Protein AF-A0A7S8E5H5-F1 (afdb_monomer_lite)

Secondary structure (DSSP, 8-state):
-----------HHHHHHHHHHHHHHHHHHHHHHHHHHHS-SS-TT-HHHHHHHHHHHHHHHHHHHHHHHHHHHHTTT--SHHHHHHHHHHHHHHHHHHHHHIIIIIIS--SS--HHHHHHHHHHHHHHHHHHHHS---HHHHHHHHHHHHHHHHHHHHHHHHHHTTSSSPPPPSS---TT-TTHIIIIIHHHHHHHHHHHHTTGGG---

Foldseek 3Di:
DDDPPPPPCPPLVVVLVQLLVLQLVLQLCLQLVLQLQQDDPPCNPPVVSNVLSNVLSNVLSNLRSCLLSVLQVQLVVDPDPVVSLVVLQVSQLVSQLVSLCSCCCVNVVPPDADSVLSSQRSCLQSQLSNVLSVDQDPLVVSLCSNLVSNLVSQLVQLVQQVVCVPPPDGHDHSGDHDPVCSVVSVVSSNSSSNSSSNSSNPPSNPDDD

Sequence (209 aa):
MQSVQVDRTEPLLYTALKRHMLALFGASVAMALHIYLSFDNQGWLALARIGTALGHGLLFGHVVALLVTGLLVMIPRIQFIVLRICAACLWGVAFGTLAWWVHVGLLLQQPTPDFGVLLIGGVALSAGFILCGLRKLPFWLRMLITAGPLFVVIVVTYQNYFATLAQPSPETALLYFRPDYPNMVWWVGGIFSLLIAFFGTVGWGRRSF

Organism: NCBI:txid2710758

Structure (mmCIF, N/CA/C/O backbone):
data_AF-A0A7S8E5H5-F1
#
_entry.id   AF-A0A7S8E5H5-F1
#
loop_
_atom_site.group_PDB
_atom_site.id
_atom_site.type_symbol
_atom_site.label_atom_id
_atom_site.label_alt_id
_atom_site.label_comp_id
_atom_site.label_asym_id
_atom_site.label_entity_id
_atom_site.label_seq_id
_atom_site.pdbx_PDB_ins_code
_atom_site.Cartn_x
_atom_site.Cartn_y
_atom_site.Cartn_z
_atom_site.occupancy
_atom_site.B_iso_or_equiv
_atom_site.auth_seq_id
_atom_site.auth_comp_id
_atom_site.auth_asym_id
_atom_site.auth_atom_id
_atom_site.pdbx_PDB_model_num
ATOM 1 N N . MET A 1 1 ? -27.484 -16.310 41.675 1.00 62.12 1 MET A N 1
ATOM 2 C CA . MET A 1 1 ? -26.741 -16.827 40.505 1.00 62.12 1 MET A CA 1
ATOM 3 C C . MET A 1 1 ? -25.835 -15.717 39.995 1.00 62.12 1 MET A C 1
ATOM 5 O O . MET A 1 1 ? -26.338 -14.757 39.432 1.00 62.12 1 MET A O 1
ATOM 9 N N . GLN A 1 2 ? -24.533 -15.785 40.281 1.00 54.56 2 GLN A N 1
ATOM 10 C CA . GLN A 1 2 ? -23.556 -14.829 39.753 1.00 54.56 2 GLN A CA 1
ATOM 11 C C . GLN A 1 2 ? -23.226 -15.223 38.313 1.00 54.56 2 GLN A C 1
ATOM 13 O O . GLN A 1 2 ? -22.751 -16.329 38.062 1.00 54.56 2 GLN A O 1
ATOM 18 N N . SER A 1 3 ? -23.518 -14.340 37.360 1.00 63.28 3 SER A N 1
ATOM 19 C CA . SER A 1 3 ? -23.085 -14.504 35.977 1.00 63.28 3 SER A CA 1
ATOM 20 C C . SER A 1 3 ? -21.561 -14.440 35.939 1.00 63.28 3 SER A C 1
ATOM 22 O O . SER A 1 3 ? -20.982 -13.399 36.251 1.00 63.28 3 SER A O 1
ATOM 24 N N . VAL A 1 4 ? -20.916 -15.541 35.564 1.00 61.78 4 VAL A N 1
ATOM 25 C CA . VAL A 1 4 ? -19.481 -15.574 35.277 1.00 61.78 4 VAL A CA 1
ATOM 26 C C . VAL A 1 4 ? -19.231 -14.597 34.127 1.00 61.78 4 VAL A C 1
ATOM 28 O O . VAL A 1 4 ? -19.571 -14.877 32.977 1.00 61.78 4 VAL A O 1
ATOM 31 N N . GLN A 1 5 ? -18.692 -13.417 34.441 1.00 56.91 5 GLN A N 1
ATOM 32 C CA . GLN A 1 5 ? -18.123 -12.524 33.440 1.00 56.91 5 GLN A CA 1
ATOM 33 C C . GLN A 1 5 ? -16.906 -13.239 32.862 1.00 56.91 5 GLN A C 1
ATOM 35 O O . GLN A 1 5 ? -15.810 -13.186 33.409 1.00 56.91 5 GLN A O 1
ATOM 40 N N . VAL A 1 6 ? -17.121 -13.966 31.768 1.00 58.31 6 VAL A N 1
ATOM 41 C CA . VAL A 1 6 ? -16.033 -14.436 30.916 1.00 58.31 6 VAL A CA 1
ATOM 42 C C . VAL A 1 6 ? -15.336 -13.179 30.420 1.00 58.31 6 VAL A C 1
ATOM 44 O O . VAL A 1 6 ? -15.927 -12.407 29.662 1.00 58.31 6 VAL A O 1
ATOM 47 N N . ASP A 1 7 ? -14.124 -12.945 30.911 1.00 54.41 7 ASP A N 1
ATOM 48 C CA . ASP A 1 7 ? -13.278 -11.830 30.515 1.00 54.41 7 ASP A CA 1
ATOM 49 C C . ASP A 1 7 ? -13.039 -11.919 28.998 1.00 54.41 7 ASP A C 1
ATOM 51 O O . ASP A 1 7 ? -12.250 -12.721 28.503 1.00 54.41 7 ASP A O 1
ATOM 55 N N . ARG A 1 8 ? -13.822 -11.153 28.227 1.00 57.12 8 ARG A N 1
ATOM 56 C CA . ARG A 1 8 ? -13.774 -11.101 26.755 1.00 57.12 8 ARG A CA 1
ATOM 57 C C . ARG A 1 8 ? -12.642 -10.207 26.255 1.00 57.12 8 ARG A C 1
ATOM 59 O O . ARG A 1 8 ? -12.705 -9.685 25.140 1.00 57.12 8 ARG A O 1
ATOM 66 N N . THR A 1 9 ? -11.602 -10.019 27.055 1.00 59.56 9 THR A N 1
ATOM 67 C CA . THR A 1 9 ? -10.346 -9.482 26.563 1.00 59.56 9 THR A CA 1
ATOM 68 C C . THR A 1 9 ? -9.605 -10.602 25.834 1.00 59.56 9 THR A C 1
ATOM 70 O O . THR A 1 9 ? -8.674 -11.210 26.348 1.00 59.56 9 THR A O 1
ATOM 73 N N . GLU A 1 10 ? -9.968 -10.865 24.569 1.00 60.34 10 GLU A N 1
ATOM 74 C CA . GLU A 1 10 ? -8.914 -11.310 23.648 1.00 60.34 10 GLU A CA 1
ATOM 75 C C . GLU A 1 10 ? -7.755 -10.322 23.858 1.00 60.34 10 GLU A C 1
ATOM 77 O O . GLU A 1 10 ? -7.974 -9.111 23.696 1.00 60.34 10 GLU A O 1
ATOM 82 N N . PRO A 1 11 ? -6.564 -10.776 24.291 1.00 78.56 11 PRO A N 1
ATOM 83 C CA . PRO A 1 11 ? -5.515 -9.852 24.668 1.00 78.56 11 PRO A CA 1
ATOM 84 C C . PRO A 1 11 ? -5.227 -8.996 23.439 1.00 78.56 11 PRO A C 1
ATOM 86 O O . PRO A 1 11 ? -4.994 -9.529 22.355 1.00 78.56 11 PRO A O 1
ATOM 89 N N . LEU A 1 12 ? -5.290 -7.666 23.574 1.00 78.69 12 LEU A N 1
ATOM 90 C CA . LEU A 1 12 ? -5.121 -6.715 22.462 1.00 78.69 12 LEU A CA 1
ATOM 91 C C . LEU A 1 12 ? -3.895 -7.043 21.593 1.00 78.69 12 LEU A C 1
ATOM 93 O O . LEU A 1 12 ? -3.915 -6.825 20.380 1.00 78.69 12 LEU A O 1
ATOM 97 N N . LEU A 1 13 ? -2.866 -7.611 22.228 1.00 83.50 13 LEU A N 1
ATOM 98 C CA . LEU A 1 13 ? -1.669 -8.166 21.613 1.00 83.50 13 LEU A CA 1
ATOM 99 C C . LEU A 1 13 ? -1.966 -9.259 20.577 1.00 83.50 13 LEU A C 1
ATOM 101 O O . LEU A 1 13 ? -1.449 -9.182 19.470 1.00 83.50 13 LEU A O 1
ATOM 105 N N . TYR A 1 14 ? -2.815 -10.240 20.890 1.00 88.00 14 TYR A N 1
ATOM 106 C CA . TYR A 1 14 ? -3.193 -11.310 19.965 1.00 88.00 14 TYR A CA 1
ATOM 107 C C . TYR A 1 14 ? -3.907 -10.756 18.730 1.00 88.00 14 TYR A C 1
ATOM 109 O O . TYR A 1 14 ? -3.553 -11.101 17.601 1.00 88.00 14 TYR A O 1
ATOM 117 N N . THR A 1 15 ? -4.865 -9.835 18.912 1.00 86.81 15 THR A N 1
ATOM 118 C CA . THR A 1 15 ? -5.526 -9.197 17.765 1.00 86.81 15 THR A CA 1
ATOM 119 C C . THR A 1 15 ? -4.520 -8.408 16.924 1.00 86.81 15 THR A C 1
ATOM 121 O O . THR A 1 15 ? -4.548 -8.514 15.700 1.00 86.81 15 THR A O 1
ATOM 124 N N . ALA A 1 16 ? -3.642 -7.621 17.554 1.00 88.38 16 ALA A N 1
ATOM 125 C CA . ALA A 1 16 ? -2.631 -6.829 16.856 1.00 88.38 16 ALA A CA 1
ATOM 126 C C . ALA A 1 16 ? -1.650 -7.719 16.081 1.00 88.38 16 ALA A C 1
ATOM 128 O O . ALA A 1 16 ? -1.442 -7.489 14.894 1.00 88.38 16 ALA A O 1
ATOM 129 N N . LEU A 1 17 ? -1.141 -8.781 16.711 1.00 92.69 17 LEU A N 1
ATOM 130 C CA . LEU A 1 17 ? -0.255 -9.766 16.095 1.00 92.69 17 LEU A CA 1
ATOM 131 C C . LEU A 1 17 ? -0.919 -10.437 14.892 1.00 92.69 17 LEU A C 1
ATOM 133 O O . LEU A 1 17 ? -0.335 -10.493 13.815 1.00 92.69 17 LEU A O 1
ATOM 137 N N . LYS A 1 18 ? -2.169 -10.888 15.037 1.00 92.69 18 LYS A N 1
ATOM 138 C CA . LYS A 1 18 ? -2.923 -11.495 13.937 1.00 92.69 18 LYS A CA 1
ATOM 139 C C . LYS A 1 18 ? -3.069 -10.540 12.753 1.00 92.69 18 LYS A C 1
ATOM 141 O O . LYS A 1 18 ? -2.900 -10.959 11.612 1.00 92.69 18 LYS A O 1
ATOM 146 N N . ARG A 1 19 ? -3.380 -9.263 13.003 1.00 91.31 19 ARG A N 1
ATOM 147 C CA . ARG A 1 19 ? -3.506 -8.266 11.926 1.00 91.31 19 ARG A CA 1
ATOM 148 C C . ARG A 1 19 ? -2.165 -7.924 11.296 1.00 91.31 19 ARG A C 1
ATOM 150 O O . ARG A 1 19 ? -2.115 -7.782 10.081 1.00 91.31 19 ARG A O 1
ATOM 157 N N . HIS A 1 20 ? -1.105 -7.855 12.096 1.00 95.19 20 HIS A N 1
ATOM 158 C CA . HIS A 1 20 ? 0.252 -7.682 11.601 1.00 95.19 20 HIS A CA 1
ATOM 159 C C . HIS A 1 20 ? 0.628 -8.819 10.649 1.00 95.19 20 HIS A C 1
ATOM 161 O O . HIS A 1 20 ? 1.013 -8.553 9.519 1.00 95.19 20 HIS A O 1
ATOM 167 N N . MET A 1 21 ? 0.439 -10.076 11.063 1.00 97.31 21 MET A N 1
ATOM 168 C CA . MET A 1 21 ? 0.782 -11.247 10.249 1.00 97.31 21 MET A CA 1
ATOM 169 C C . MET A 1 21 ? -0.039 -11.329 8.961 1.00 97.31 21 MET A C 1
ATOM 171 O O . MET A 1 21 ? 0.510 -11.647 7.910 1.00 97.31 21 MET A O 1
ATOM 175 N N . LEU A 1 22 ? -1.334 -10.997 9.015 1.00 96.25 22 LEU A N 1
ATOM 176 C CA . LEU A 1 22 ? -2.167 -10.929 7.813 1.00 96.25 22 LEU A CA 1
ATOM 177 C C . LEU A 1 22 ? -1.679 -9.829 6.866 1.00 96.25 22 LEU A C 1
ATOM 179 O O . LEU A 1 22 ? -1.408 -10.119 5.705 1.00 96.25 22 LEU A O 1
ATOM 183 N N . ALA A 1 23 ? -1.524 -8.594 7.352 1.00 96.81 23 ALA A N 1
ATOM 184 C CA . ALA A 1 23 ? -1.066 -7.470 6.537 1.00 96.81 23 ALA A CA 1
ATOM 185 C C . ALA A 1 23 ? 0.325 -7.723 5.935 1.00 96.81 23 ALA A C 1
ATOM 187 O O . ALA A 1 23 ? 0.519 -7.465 4.749 1.00 96.81 23 ALA A O 1
ATOM 188 N N . LEU A 1 24 ? 1.243 -8.289 6.727 1.00 97.81 24 LEU A N 1
ATOM 189 C CA . LEU A 1 24 ? 2.568 -8.722 6.291 1.00 97.81 24 LEU A CA 1
ATOM 190 C C . LEU A 1 24 ? 2.443 -9.708 5.134 1.00 97.81 24 LEU A C 1
ATOM 192 O O . LEU A 1 24 ? 2.951 -9.440 4.054 1.00 97.81 24 LEU A O 1
ATOM 196 N N . PHE A 1 25 ? 1.707 -10.804 5.332 1.00 97.69 25 PHE A N 1
ATOM 197 C CA . PHE A 1 25 ? 1.525 -11.824 4.305 1.00 97.69 25 PHE A CA 1
ATOM 198 C C . PHE A 1 25 ? 0.944 -11.242 3.012 1.00 97.69 25 PHE A C 1
ATOM 200 O O . PHE A 1 25 ? 1.512 -11.434 1.940 1.00 97.69 25 PHE A O 1
ATOM 207 N N . GLY A 1 26 ? -0.153 -10.486 3.099 1.00 96.94 26 GLY A N 1
ATOM 208 C CA . GLY A 1 26 ? -0.815 -9.941 1.915 1.00 96.94 26 GLY A CA 1
ATOM 209 C C . GLY A 1 26 ? 0.043 -8.951 1.138 1.00 96.94 26 GLY A C 1
ATOM 210 O O . GLY A 1 26 ? 0.132 -9.050 -0.083 1.00 96.94 26 GLY A O 1
ATOM 211 N N . ALA A 1 27 ? 0.703 -8.023 1.832 1.00 97.31 27 ALA A N 1
ATOM 212 C CA . ALA A 1 27 ? 1.572 -7.042 1.193 1.00 97.31 27 ALA A CA 1
ATOM 213 C C . ALA A 1 27 ? 2.864 -7.675 0.653 1.00 97.31 27 ALA A C 1
ATOM 215 O O . ALA A 1 27 ? 3.324 -7.292 -0.423 1.00 97.31 27 ALA A O 1
ATOM 216 N N . SER A 1 28 ? 3.410 -8.687 1.336 1.00 97.19 28 SER A N 1
ATOM 217 C CA . SER A 1 28 ? 4.558 -9.441 0.835 1.00 97.19 28 SER A CA 1
ATOM 218 C C . SER A 1 28 ? 4.233 -10.243 -0.410 1.00 97.19 28 SER A C 1
ATOM 220 O O . SER A 1 28 ? 4.995 -10.180 -1.370 1.00 97.19 28 SER A O 1
ATOM 222 N N . VAL A 1 29 ? 3.096 -10.942 -0.437 1.00 96.88 29 VAL A N 1
ATOM 223 C CA . VAL A 1 29 ? 2.648 -11.673 -1.629 1.00 96.88 29 VAL A CA 1
ATOM 224 C C . VAL A 1 29 ? 2.352 -10.707 -2.773 1.00 96.88 29 VAL A C 1
ATOM 226 O O . VAL A 1 29 ? 2.783 -10.963 -3.891 1.00 96.88 29 VAL A O 1
ATOM 229 N N . ALA A 1 30 ? 1.680 -9.581 -2.506 1.00 96.44 30 ALA A N 1
ATOM 230 C CA . ALA A 1 30 ? 1.389 -8.570 -3.521 1.00 96.44 30 ALA A CA 1
ATOM 231 C C . ALA A 1 30 ? 2.671 -8.051 -4.189 1.00 96.44 30 ALA A C 1
ATOM 233 O O . ALA A 1 30 ? 2.783 -8.056 -5.415 1.00 96.44 30 ALA A O 1
ATOM 234 N N . MET A 1 31 ? 3.659 -7.656 -3.383 1.00 95.75 31 MET A N 1
ATOM 235 C CA . MET A 1 31 ? 4.915 -7.111 -3.887 1.00 95.75 31 MET A CA 1
ATOM 236 C C . MET A 1 31 ? 5.806 -8.182 -4.531 1.00 95.75 31 MET A C 1
ATOM 238 O O . MET A 1 31 ? 6.350 -7.951 -5.607 1.00 95.75 31 MET A O 1
ATOM 242 N N . ALA A 1 32 ? 5.915 -9.374 -3.939 1.00 93.56 32 ALA A N 1
ATOM 243 C CA . ALA A 1 32 ? 6.669 -10.477 -4.535 1.00 93.56 32 ALA A CA 1
ATOM 244 C C . ALA A 1 32 ? 6.079 -10.893 -5.890 1.00 93.56 32 ALA A C 1
ATOM 246 O O . ALA A 1 32 ? 6.830 -11.110 -6.836 1.00 93.56 32 ALA A O 1
ATOM 247 N N . LEU A 1 33 ? 4.746 -10.952 -6.004 1.00 91.50 33 LEU A N 1
ATOM 248 C CA . LEU A 1 33 ? 4.060 -11.243 -7.261 1.00 91.50 33 LEU A CA 1
ATOM 249 C C . LEU A 1 33 ? 4.328 -10.159 -8.307 1.00 91.50 33 LEU A C 1
ATOM 251 O O . LEU A 1 33 ? 4.641 -10.491 -9.445 1.00 91.50 33 LEU A O 1
ATOM 255 N N . HIS A 1 34 ? 4.240 -8.881 -7.925 1.00 92.00 34 HIS A N 1
ATOM 256 C CA . HIS A 1 34 ? 4.572 -7.774 -8.820 1.00 92.00 34 HIS A CA 1
ATOM 257 C C . HIS A 1 34 ? 5.996 -7.914 -9.372 1.00 92.00 34 HIS A C 1
ATOM 259 O O . HIS A 1 34 ? 6.176 -7.963 -10.584 1.00 92.00 34 HIS A O 1
ATOM 265 N N . ILE A 1 35 ? 6.985 -8.065 -8.490 1.00 88.75 35 ILE A N 1
ATOM 266 C CA . ILE A 1 35 ? 8.393 -8.237 -8.865 1.00 88.75 35 ILE A CA 1
ATOM 267 C C . ILE A 1 35 ? 8.558 -9.443 -9.791 1.00 88.75 35 ILE A C 1
ATOM 269 O O . ILE A 1 35 ? 9.153 -9.335 -10.860 1.00 88.75 35 ILE A O 1
ATOM 273 N N . TYR A 1 36 ? 8.001 -10.587 -9.400 1.00 85.38 36 TYR A N 1
ATOM 274 C CA . TYR A 1 3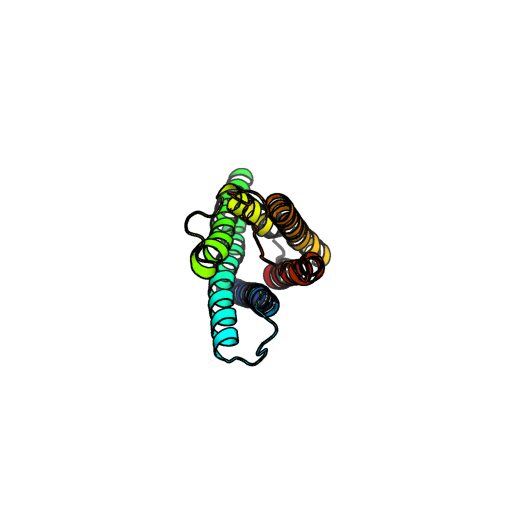6 ? 8.119 -11.827 -10.154 1.00 85.38 36 TYR A CA 1
ATOM 275 C C . TYR A 1 36 ? 7.549 -11.704 -11.574 1.00 85.38 36 TYR A C 1
ATOM 277 O O . TYR A 1 36 ? 8.169 -12.181 -12.520 1.00 85.38 36 TYR A O 1
ATOM 285 N N . LEU A 1 37 ? 6.403 -11.035 -11.737 1.00 84.25 37 LEU A N 1
ATOM 286 C CA . LEU A 1 37 ? 5.775 -10.832 -13.046 1.00 84.25 37 LEU A CA 1
ATOM 287 C C . LEU A 1 37 ? 6.475 -9.750 -13.882 1.00 84.25 37 LEU A C 1
ATOM 289 O O . LEU A 1 37 ? 6.477 -9.833 -15.111 1.00 84.25 37 LEU A O 1
ATOM 293 N N . SER A 1 38 ? 7.097 -8.759 -13.242 1.00 77.00 38 SER A N 1
ATOM 294 C CA . SER A 1 38 ? 7.795 -7.681 -13.944 1.00 77.00 38 SER A CA 1
ATOM 295 C C . SER A 1 38 ? 9.135 -8.122 -14.561 1.00 77.00 38 SER A C 1
ATOM 297 O O . SER A 1 38 ? 9.491 -7.618 -15.626 1.00 77.00 38 SER A O 1
ATOM 299 N N . PHE A 1 39 ? 9.854 -9.103 -13.993 1.00 67.25 39 PHE A N 1
ATOM 300 C CA . PHE A 1 39 ? 11.163 -9.570 -14.503 1.00 67.25 39 PHE A CA 1
ATOM 301 C C . PHE A 1 39 ? 11.068 -10.697 -15.564 1.00 67.25 39 PHE A C 1
ATOM 303 O O . PHE A 1 39 ? 10.219 -11.573 -15.460 1.00 67.25 39 PHE A O 1
ATOM 310 N N . ASP A 1 40 ? 11.937 -10.645 -16.590 1.00 62.22 40 ASP A N 1
ATOM 311 C CA . ASP A 1 40 ? 11.920 -11.293 -17.933 1.00 62.22 40 ASP A CA 1
ATOM 312 C C . ASP A 1 40 ? 11.509 -12.795 -18.084 1.00 62.22 40 ASP A C 1
ATOM 314 O O . ASP A 1 40 ? 11.594 -13.581 -17.151 1.00 62.22 40 ASP A O 1
ATOM 318 N N . ASN A 1 41 ? 11.105 -13.239 -19.287 1.00 56.12 41 ASN A N 1
ATOM 319 C CA . ASN A 1 41 ? 10.616 -14.593 -19.628 1.00 56.12 41 ASN A CA 1
ATOM 320 C C . ASN A 1 41 ? 11.664 -15.723 -19.547 1.00 56.12 41 ASN A C 1
ATOM 322 O O . ASN A 1 41 ? 11.300 -16.901 -19.581 1.00 56.12 41 ASN A O 1
ATOM 326 N N . GLN A 1 42 ? 12.954 -15.409 -19.429 1.00 53.66 42 GLN A N 1
ATOM 327 C CA . GLN A 1 42 ? 13.999 -16.433 -19.368 1.00 53.66 42 GLN A CA 1
ATOM 328 C C . GLN A 1 42 ? 14.209 -16.914 -17.924 1.00 53.66 42 GLN A C 1
ATOM 330 O O . GLN A 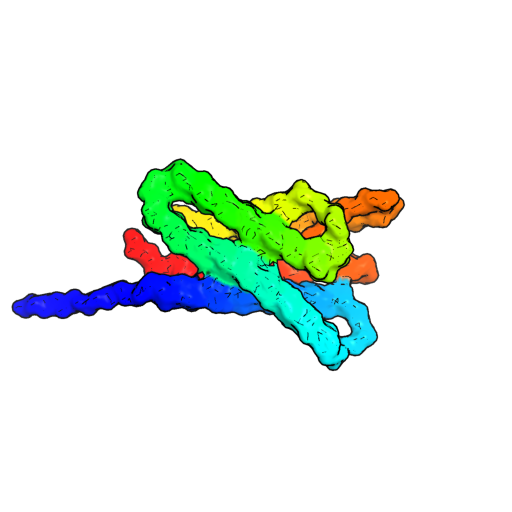1 42 ? 14.974 -16.333 -17.158 1.00 53.66 42 GLN A O 1
ATOM 335 N N . GLY A 1 43 ? 13.487 -17.974 -17.543 1.00 62.50 43 GLY A N 1
ATOM 336 C CA . GLY A 1 43 ? 13.707 -18.705 -16.290 1.00 62.50 43 GLY A CA 1
ATOM 337 C C . GLY A 1 43 ? 12.736 -18.357 -15.160 1.00 62.50 43 GLY A C 1
ATOM 338 O O . GLY A 1 43 ? 13.140 -17.824 -14.129 1.00 62.50 43 GLY A O 1
ATOM 339 N N . TRP A 1 44 ? 11.463 -18.731 -15.324 1.00 60.09 44 TRP A N 1
ATOM 340 C CA . TRP A 1 44 ? 10.419 -18.622 -14.290 1.00 60.09 44 TRP A CA 1
ATOM 341 C C . TRP A 1 44 ? 10.844 -19.284 -12.963 1.00 60.09 44 TRP A C 1
ATOM 343 O O . TRP A 1 44 ? 10.570 -18.780 -11.882 1.00 60.09 44 TRP A O 1
ATOM 353 N N . LEU A 1 45 ? 11.612 -20.373 -13.039 1.00 73.19 45 LEU A N 1
ATOM 354 C CA . LEU A 1 45 ? 12.094 -21.130 -11.880 1.00 73.19 45 LEU A CA 1
ATOM 355 C C . LEU A 1 45 ? 13.526 -20.772 -11.450 1.00 73.19 45 LEU A C 1
ATOM 357 O O . LEU A 1 45 ? 14.150 -21.527 -10.706 1.00 73.19 45 LEU A O 1
ATOM 361 N N . ALA A 1 46 ? 14.080 -19.643 -11.903 1.00 79.75 46 ALA A N 1
ATOM 362 C CA . ALA A 1 46 ? 15.401 -19.221 -11.452 1.00 79.75 46 ALA A CA 1
ATOM 363 C C . ALA A 1 46 ? 15.360 -18.900 -9.946 1.00 79.75 46 ALA A C 1
ATOM 365 O O . ALA A 1 46 ? 14.800 -17.885 -9.529 1.00 79.75 46 ALA A O 1
ATOM 366 N N . LEU A 1 47 ? 15.978 -19.761 -9.127 1.00 78.94 47 LEU A N 1
ATOM 367 C CA . LEU A 1 47 ? 15.944 -19.690 -7.660 1.00 78.94 47 LEU A CA 1
ATOM 368 C C . LEU A 1 47 ? 16.374 -18.315 -7.118 1.00 78.94 47 LEU A C 1
ATOM 370 O O . LEU A 1 47 ? 15.781 -17.808 -6.167 1.00 78.94 47 LEU A O 1
ATOM 374 N N . ALA A 1 48 ? 17.349 -17.680 -7.776 1.00 80.00 48 ALA A N 1
ATOM 375 C CA . ALA A 1 48 ? 17.804 -16.332 -7.446 1.00 80.00 48 ALA A CA 1
ATOM 376 C C . ALA A 1 48 ? 16.665 -15.297 -7.500 1.00 80.00 48 ALA A C 1
ATOM 378 O O . ALA A 1 48 ? 16.540 -14.477 -6.596 1.00 80.00 48 ALA A O 1
ATOM 379 N N . ARG A 1 49 ? 15.775 -15.375 -8.498 1.00 78.00 49 ARG A N 1
ATOM 380 C CA . ARG A 1 49 ? 14.650 -14.439 -8.654 1.00 78.00 49 ARG A CA 1
ATOM 381 C C . ARG A 1 49 ? 13.598 -14.616 -7.575 1.00 78.00 49 ARG A C 1
ATOM 383 O O . ARG A 1 49 ? 13.083 -13.627 -7.068 1.00 78.00 49 ARG A O 1
ATOM 390 N N . ILE A 1 50 ? 13.297 -15.864 -7.217 1.00 86.50 50 ILE A N 1
ATOM 391 C CA . ILE A 1 50 ? 12.353 -16.171 -6.138 1.00 86.50 50 ILE A CA 1
ATOM 392 C C . ILE A 1 50 ? 12.888 -15.597 -4.824 1.00 86.50 50 ILE A C 1
ATOM 394 O O . ILE A 1 50 ? 12.156 -14.903 -4.123 1.00 86.50 50 ILE A O 1
ATOM 398 N N . GLY A 1 51 ? 14.175 -15.812 -4.527 1.00 87.19 51 GLY A N 1
ATOM 399 C CA . GLY A 1 51 ? 14.825 -15.245 -3.343 1.00 87.19 51 GLY A CA 1
ATOM 400 C C . GLY A 1 51 ? 14.743 -13.718 -3.305 1.00 87.19 51 GLY A C 1
ATOM 401 O O . GLY A 1 51 ? 14.313 -13.146 -2.304 1.00 87.19 51 GLY A O 1
ATOM 402 N N . THR A 1 52 ? 15.069 -13.057 -4.418 1.00 85.88 52 THR A N 1
ATOM 403 C CA . THR A 1 52 ? 14.977 -11.599 -4.548 1.00 85.88 52 THR A CA 1
ATOM 404 C C . THR A 1 52 ? 13.538 -11.099 -4.396 1.00 85.88 52 THR A C 1
ATOM 406 O O . THR A 1 52 ? 13.298 -10.182 -3.616 1.00 85.88 52 THR A O 1
ATOM 409 N N . ALA A 1 53 ? 12.561 -11.696 -5.083 1.00 90.25 53 ALA A N 1
ATOM 410 C CA . ALA A 1 53 ? 11.157 -11.292 -5.000 1.00 90.25 53 ALA A CA 1
ATOM 411 C C . ALA A 1 53 ? 10.589 -11.462 -3.585 1.00 90.25 53 ALA A C 1
ATOM 413 O O . ALA A 1 53 ? 9.914 -10.565 -3.082 1.00 90.25 53 ALA A O 1
ATOM 414 N N . LEU A 1 54 ? 10.904 -12.576 -2.916 1.00 92.25 54 LEU A N 1
ATOM 415 C CA . LEU A 1 54 ? 10.481 -12.831 -1.541 1.00 92.25 54 LEU A CA 1
ATOM 416 C C . LEU A 1 54 ? 11.133 -11.868 -0.549 1.00 92.25 54 LEU A C 1
ATOM 418 O O . LEU A 1 54 ? 10.428 -11.312 0.288 1.00 92.25 54 LEU A O 1
ATOM 422 N N . GLY A 1 55 ? 12.446 -11.636 -0.641 1.00 91.44 55 GLY A N 1
ATOM 423 C CA . GLY A 1 55 ? 13.152 -10.718 0.259 1.00 91.44 55 GLY A CA 1
ATOM 424 C C . GLY A 1 55 ? 12.597 -9.297 0.174 1.00 91.44 55 GLY A C 1
ATOM 425 O O . GLY A 1 55 ? 12.278 -8.670 1.184 1.00 91.44 55 GLY A O 1
ATOM 426 N N . HIS A 1 56 ? 12.378 -8.825 -1.047 1.00 90.50 56 HIS A N 1
ATOM 427 C CA . HIS A 1 56 ? 11.765 -7.532 -1.303 1.00 90.50 56 HIS A CA 1
ATOM 428 C C . HIS A 1 56 ? 10.301 -7.451 -0.871 1.00 90.50 56 HIS A C 1
ATOM 430 O O . HIS A 1 56 ? 9.886 -6.466 -0.255 1.00 90.50 56 HIS A O 1
ATOM 436 N N . GLY A 1 57 ? 9.523 -8.500 -1.147 1.00 94.62 57 GLY A N 1
ATOM 437 C CA . GLY A 1 57 ? 8.153 -8.609 -0.671 1.00 94.62 57 GLY A CA 1
ATOM 438 C C . GLY A 1 57 ? 8.079 -8.560 0.854 1.00 94.62 57 GLY A C 1
ATOM 439 O O . GLY A 1 57 ? 7.235 -7.860 1.408 1.00 94.62 57 GLY A O 1
ATOM 440 N N . LEU A 1 58 ? 8.982 -9.239 1.560 1.00 96.25 58 LEU A N 1
ATOM 441 C CA . LEU A 1 58 ? 9.044 -9.222 3.022 1.00 96.25 58 LEU A CA 1
ATOM 442 C C . LEU A 1 58 ? 9.353 -7.831 3.576 1.00 96.25 58 LEU A C 1
ATOM 444 O O . LEU A 1 58 ? 8.658 -7.390 4.489 1.00 96.25 58 LEU A O 1
ATOM 448 N N . LEU A 1 59 ? 10.325 -7.114 3.005 1.00 95.69 59 LEU A N 1
ATOM 449 C CA . LEU A 1 59 ? 10.646 -5.748 3.432 1.00 95.69 59 LEU A CA 1
ATOM 450 C C . LEU A 1 59 ? 9.458 -4.801 3.242 1.00 95.69 59 LEU A C 1
ATOM 452 O O . LEU A 1 59 ? 9.038 -4.141 4.193 1.00 95.69 59 LEU A O 1
ATOM 456 N N . PHE A 1 60 ? 8.874 -4.778 2.041 1.00 96.12 60 PHE A N 1
ATOM 457 C CA . PHE A 1 60 ? 7.697 -3.958 1.756 1.00 96.12 60 PHE A CA 1
ATOM 458 C C . PHE A 1 60 ? 6.525 -4.328 2.673 1.00 96.12 60 PHE A C 1
ATOM 460 O O . PHE A 1 60 ? 5.920 -3.468 3.318 1.00 96.12 60 PHE A O 1
ATOM 467 N N . GLY A 1 61 ? 6.235 -5.626 2.782 1.00 97.25 61 GLY A N 1
ATOM 468 C CA . GLY A 1 61 ? 5.138 -6.129 3.594 1.00 97.25 61 GLY A CA 1
ATOM 469 C C . GLY A 1 61 ? 5.303 -5.824 5.076 1.00 97.25 61 GLY A C 1
ATOM 470 O O . GLY A 1 61 ? 4.314 -5.526 5.740 1.00 97.25 61 GLY A O 1
ATOM 471 N N . HIS A 1 62 ? 6.531 -5.805 5.594 1.00 97.62 62 HIS A N 1
ATOM 472 C CA . HIS A 1 62 ? 6.793 -5.434 6.979 1.00 97.62 62 HIS A CA 1
ATOM 473 C C . HIS A 1 62 ? 6.441 -3.971 7.256 1.00 97.62 62 HIS A C 1
ATOM 475 O O . HIS A 1 62 ? 5.755 -3.680 8.238 1.00 97.62 62 HIS A O 1
ATOM 481 N N . VAL A 1 63 ? 6.817 -3.053 6.361 1.00 97.69 63 VAL A N 1
ATOM 482 C CA . VAL A 1 63 ? 6.460 -1.631 6.494 1.00 97.69 63 VAL A CA 1
ATOM 483 C C . VAL A 1 63 ? 4.939 -1.443 6.438 1.00 97.69 63 VAL A C 1
ATOM 485 O O . VAL A 1 63 ? 4.372 -0.746 7.283 1.00 97.69 63 VAL A O 1
ATOM 488 N N . VAL A 1 64 ? 4.250 -2.126 5.517 1.00 97.75 64 VAL A N 1
ATOM 489 C CA . VAL A 1 64 ? 2.777 -2.099 5.441 1.00 97.75 64 VAL A CA 1
ATOM 490 C C . VAL A 1 64 ? 2.133 -2.704 6.694 1.00 97.75 64 VAL A C 1
ATOM 492 O O . VAL A 1 64 ? 1.148 -2.176 7.211 1.00 97.75 64 VAL A O 1
ATOM 495 N N . ALA A 1 65 ? 2.689 -3.782 7.242 1.00 97.50 65 ALA A N 1
ATOM 496 C CA . ALA A 1 65 ? 2.185 -4.393 8.465 1.00 97.50 65 ALA A CA 1
ATOM 497 C C . ALA A 1 65 ? 2.332 -3.467 9.682 1.00 97.50 65 ALA A C 1
ATOM 499 O O . ALA A 1 65 ? 1.425 -3.409 10.522 1.00 97.50 65 ALA A O 1
ATOM 500 N N . LEU A 1 66 ? 3.432 -2.710 9.771 1.00 97.31 66 LEU A N 1
ATOM 501 C CA . LEU A 1 66 ? 3.632 -1.671 10.787 1.00 97.31 66 LEU A CA 1
ATOM 502 C C . LEU A 1 66 ? 2.648 -0.508 10.617 1.00 97.31 66 LEU A C 1
ATOM 504 O O . LEU A 1 66 ? 2.068 -0.063 11.609 1.00 97.31 66 LEU A O 1
ATOM 508 N N . LEU A 1 67 ? 2.381 -0.076 9.380 1.00 96.94 67 LEU A N 1
ATOM 509 C CA . LEU A 1 67 ? 1.336 0.904 9.070 1.00 96.94 67 LEU A CA 1
AT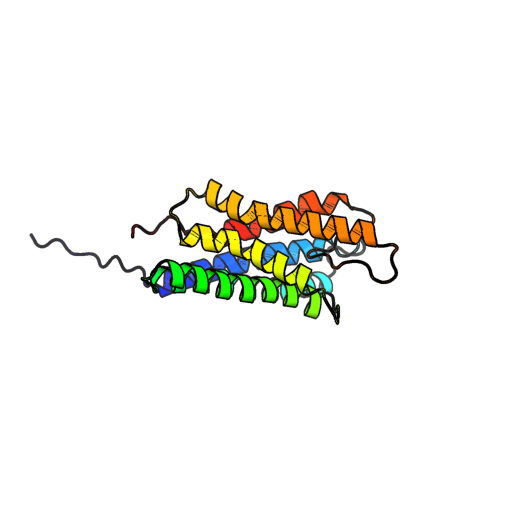OM 510 C C . LEU A 1 67 ? -0.015 0.441 9.632 1.00 96.94 67 LEU A C 1
ATOM 512 O O . LEU A 1 67 ? -0.606 1.115 10.478 1.00 96.94 67 LEU A O 1
ATOM 516 N N . VAL A 1 68 ? -0.489 -0.729 9.194 1.00 95.81 68 VAL A N 1
ATOM 517 C CA . VAL A 1 68 ? -1.816 -1.271 9.534 1.00 95.81 68 VAL A CA 1
ATOM 518 C C . VAL A 1 68 ? -1.956 -1.492 11.041 1.00 95.81 68 VAL A C 1
ATOM 520 O O . VAL A 1 68 ? -2.965 -1.119 11.646 1.00 95.81 68 VAL A O 1
ATOM 523 N N . THR A 1 69 ? -0.938 -2.085 11.666 1.00 94.81 69 THR A N 1
ATOM 524 C CA . THR A 1 69 ? -0.954 -2.396 13.103 1.00 94.81 69 THR A CA 1
ATOM 525 C C . THR A 1 69 ? -0.847 -1.130 13.948 1.00 94.81 69 THR A C 1
ATOM 527 O O . THR A 1 69 ? -1.565 -0.996 14.938 1.00 94.81 69 THR A O 1
ATOM 530 N N . GLY A 1 70 ? -0.010 -0.172 13.543 1.00 94.06 70 GLY A N 1
ATOM 531 C CA . GLY A 1 70 ? 0.116 1.118 14.214 1.00 94.06 70 GLY A CA 1
ATOM 532 C C . GLY A 1 70 ? -1.200 1.891 14.205 1.00 94.06 70 GLY A C 1
ATOM 533 O O . GLY A 1 70 ? -1.663 2.313 15.264 1.00 94.06 70 GLY A O 1
ATOM 534 N N . LEU A 1 71 ? -1.881 1.968 13.054 1.00 93.75 71 LEU A N 1
ATOM 535 C CA . LEU A 1 71 ? -3.214 2.576 12.965 1.00 93.75 71 LEU A CA 1
ATOM 536 C C . LEU A 1 71 ? -4.231 1.869 13.871 1.00 93.75 71 LEU A C 1
ATOM 538 O O . LEU A 1 71 ? -4.983 2.533 14.586 1.00 93.75 71 LEU A O 1
ATOM 542 N N . LEU A 1 72 ? -4.231 0.533 13.904 1.00 90.56 72 LEU A N 1
ATOM 543 C CA . LEU A 1 72 ? -5.122 -0.239 14.772 1.00 90.56 72 LEU A CA 1
ATOM 544 C C . LEU A 1 72 ? -4.928 0.071 16.262 1.00 90.56 72 LEU A C 1
ATOM 546 O O . LEU A 1 72 ? -5.900 0.101 17.018 1.00 90.56 72 LEU A O 1
ATOM 550 N N . VAL A 1 73 ? -3.679 0.225 16.697 1.00 90.75 73 VAL A N 1
ATOM 551 C CA . VAL A 1 73 ? -3.346 0.471 18.104 1.00 90.75 73 VAL A CA 1
ATOM 552 C C . VAL A 1 73 ? -3.586 1.933 18.474 1.00 90.75 73 VAL A C 1
ATOM 554 O O . VAL A 1 73 ? -4.083 2.216 19.563 1.00 90.75 73 VAL A O 1
ATOM 557 N N . MET A 1 74 ? -3.257 2.858 17.576 1.00 90.88 74 MET A N 1
ATOM 558 C CA . MET A 1 74 ? -3.279 4.294 17.836 1.00 90.88 74 MET A CA 1
ATOM 559 C C . MET A 1 74 ? -4.689 4.891 17.789 1.00 90.88 74 MET A C 1
ATOM 561 O O . MET A 1 74 ? -5.063 5.630 18.700 1.00 90.88 74 MET A O 1
ATOM 565 N N . ILE A 1 75 ? -5.486 4.563 16.764 1.00 90.25 75 ILE A N 1
ATOM 566 C CA . ILE A 1 75 ? -6.802 5.187 16.527 1.00 90.25 75 ILE A CA 1
ATOM 567 C C . ILE A 1 75 ? -7.734 5.079 17.753 1.00 90.25 75 ILE A C 1
ATOM 569 O O . ILE A 1 75 ? -8.332 6.092 18.117 1.00 90.25 75 ILE A O 1
ATOM 573 N N . PRO A 1 76 ? -7.847 3.928 18.447 1.00 87.69 76 PRO A N 1
ATOM 574 C CA . PRO A 1 76 ? -8.702 3.816 19.631 1.00 87.69 76 PRO A CA 1
ATOM 575 C C . PRO A 1 76 ? -8.185 4.551 20.873 1.00 87.69 76 PRO A C 1
ATOM 577 O O . PRO A 1 76 ? -8.975 4.849 21.763 1.00 87.69 76 PRO A O 1
ATOM 580 N N . ARG A 1 77 ? -6.872 4.808 20.971 1.00 89.12 77 ARG A N 1
ATOM 581 C CA . ARG A 1 77 ? -6.245 5.384 22.175 1.00 89.12 77 ARG A CA 1
ATOM 582 C C . ARG A 1 77 ? -6.407 6.899 22.267 1.00 89.12 77 ARG A C 1
ATOM 584 O O . ARG A 1 77 ? -6.402 7.447 23.363 1.00 89.12 77 ARG A O 1
ATOM 591 N N . ILE A 1 78 ? -6.554 7.578 21.133 1.00 91.31 78 ILE A N 1
ATOM 592 C CA . ILE A 1 78 ? -6.679 9.037 21.083 1.00 91.31 78 ILE A CA 1
ATOM 593 C C . ILE A 1 78 ? -8.161 9.406 21.154 1.00 91.31 78 ILE A C 1
ATOM 595 O O . ILE A 1 78 ? -8.911 9.142 20.216 1.00 91.31 78 ILE A O 1
ATOM 599 N N . GLN A 1 79 ? -8.610 10.017 22.251 1.00 91.56 79 GLN A N 1
ATOM 600 C CA . GLN A 1 79 ? -10.028 10.359 22.440 1.00 91.56 79 GLN A CA 1
ATO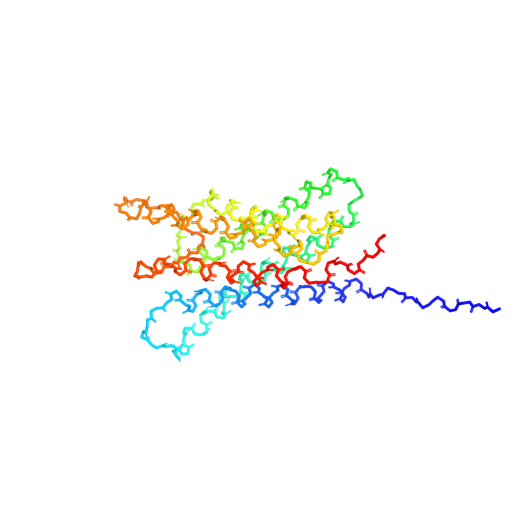M 601 C C . GLN A 1 79 ? -10.484 11.520 21.542 1.00 91.56 79 GLN A C 1
ATOM 603 O O . GLN A 1 79 ? -11.550 11.439 20.933 1.00 91.56 79 GLN A O 1
ATOM 608 N N . PHE A 1 80 ? -9.657 12.559 21.397 1.00 94.75 80 PHE A N 1
ATOM 609 C CA . PHE A 1 80 ? -9.969 13.733 20.579 1.00 94.75 80 PHE A CA 1
ATOM 610 C C . PHE A 1 80 ? -9.969 13.396 19.087 1.00 94.75 80 PHE A C 1
ATOM 612 O O . PHE A 1 80 ? -8.939 13.019 18.531 1.00 94.75 80 PHE A O 1
ATOM 619 N N . ILE A 1 81 ? -11.116 13.566 18.424 1.00 92.38 81 ILE A N 1
ATOM 620 C CA . ILE A 1 81 ? -11.308 13.125 17.034 1.00 92.38 81 ILE A CA 1
ATOM 621 C C . ILE A 1 81 ? -10.368 13.823 16.046 1.00 92.38 81 ILE A C 1
ATOM 623 O O . ILE A 1 81 ? -9.812 13.164 15.173 1.00 92.38 81 ILE A O 1
ATOM 627 N N . VAL A 1 82 ? -10.133 15.128 16.212 1.00 94.69 82 VAL A N 1
ATOM 628 C CA . VAL A 1 82 ? -9.233 15.895 15.336 1.00 94.69 82 VAL A CA 1
ATOM 629 C C . VAL A 1 82 ? -7.801 15.391 15.485 1.00 94.69 82 VAL A C 1
ATOM 631 O O . VAL A 1 82 ? -7.177 15.018 14.499 1.00 94.69 82 VAL A O 1
ATOM 634 N N . LEU A 1 83 ? -7.312 15.275 16.724 1.00 94.81 83 LEU A N 1
ATOM 635 C CA . LEU A 1 83 ? -5.974 14.749 17.000 1.00 94.81 83 LEU A CA 1
ATOM 636 C C . LEU A 1 83 ? -5.819 13.304 16.507 1.00 94.81 83 LEU A C 1
ATOM 638 O O . LEU A 1 83 ? -4.777 12.948 15.968 1.00 94.81 83 LEU A O 1
ATOM 642 N N . ARG A 1 84 ? -6.867 12.484 16.641 1.00 93.62 84 ARG A N 1
ATOM 643 C CA . ARG A 1 84 ? -6.904 11.104 16.145 1.00 93.62 84 ARG A CA 1
ATOM 644 C C . ARG A 1 84 ? -6.743 11.054 14.630 1.00 93.62 84 ARG A C 1
ATOM 646 O O . ARG A 1 84 ? -5.960 10.245 14.145 1.00 93.62 84 ARG A O 1
ATOM 653 N N . ILE A 1 85 ? -7.470 11.899 13.898 1.00 94.50 85 ILE A N 1
ATOM 654 C CA . ILE A 1 85 ? -7.370 11.990 12.437 1.00 94.50 85 ILE A CA 1
ATOM 655 C C . ILE A 1 85 ? -5.977 12.482 12.044 1.00 94.50 85 ILE A C 1
ATOM 657 O O . ILE A 1 85 ? -5.325 11.827 11.241 1.00 94.50 85 ILE A O 1
ATOM 661 N N . CYS A 1 86 ? -5.481 13.564 12.652 1.00 96.56 86 CYS A N 1
ATOM 662 C CA . CYS A 1 86 ? -4.151 14.101 12.356 1.00 96.56 86 CYS A CA 1
ATOM 663 C C . CYS A 1 86 ? -3.045 13.067 12.604 1.00 96.56 86 CYS A C 1
ATOM 665 O O . CYS A 1 86 ? -2.197 12.859 11.740 1.00 96.56 86 CYS A O 1
ATOM 667 N N . ALA A 1 87 ? -3.080 12.374 13.745 1.00 95.75 87 ALA A N 1
ATOM 668 C CA . ALA A 1 87 ? -2.112 11.333 14.071 1.00 95.75 87 ALA A CA 1
ATOM 669 C C . ALA A 1 87 ? -2.210 10.141 13.105 1.00 95.75 87 ALA A C 1
ATOM 671 O O . ALA A 1 87 ? -1.188 9.655 12.628 1.00 95.75 87 ALA A O 1
ATOM 672 N N . ALA A 1 88 ? -3.429 9.696 12.771 1.00 95.62 88 ALA A N 1
ATOM 673 C CA . ALA A 1 88 ? -3.657 8.624 11.802 1.00 95.62 88 ALA A CA 1
ATOM 674 C C . ALA A 1 88 ? -3.136 8.984 10.406 1.00 95.62 88 ALA A C 1
ATOM 676 O O . ALA A 1 88 ? -2.472 8.159 9.783 1.00 95.62 88 ALA A O 1
ATOM 677 N N . CYS A 1 89 ? -3.381 10.210 9.942 1.00 96.81 89 CYS A N 1
ATOM 678 C CA . CYS A 1 89 ? -2.848 10.709 8.680 1.00 96.81 89 CYS A CA 1
ATOM 679 C C . CYS A 1 89 ? -1.321 10.778 8.709 1.00 96.81 89 CYS A C 1
ATOM 681 O O . CYS A 1 89 ? -0.685 10.246 7.807 1.00 96.81 89 CYS A O 1
ATOM 683 N N . LEU A 1 90 ? -0.725 11.358 9.755 1.00 97.44 90 LEU A N 1
ATOM 684 C CA . LEU A 1 90 ? 0.729 11.475 9.867 1.00 97.44 90 LEU A CA 1
ATOM 685 C C . LEU A 1 90 ? 1.406 10.098 9.866 1.00 97.44 90 LEU A C 1
ATOM 687 O O . LEU A 1 90 ? 2.325 9.865 9.089 1.00 97.44 90 LEU A O 1
ATOM 691 N N . TRP A 1 91 ? 0.917 9.168 10.691 1.00 97.50 91 TRP A N 1
ATOM 692 C CA . TRP A 1 91 ? 1.442 7.803 10.757 1.00 97.50 91 TRP A CA 1
ATOM 693 C C . TRP A 1 91 ? 1.244 7.049 9.442 1.00 97.50 91 TRP A C 1
ATOM 695 O O . TRP A 1 91 ? 2.172 6.431 8.923 1.00 97.50 91 TRP A O 1
ATOM 705 N N . GLY A 1 92 ? 0.023 7.099 8.907 1.00 96.88 92 GLY A N 1
ATOM 706 C CA . GLY A 1 92 ? -0.354 6.401 7.688 1.00 96.88 92 GLY A CA 1
ATOM 707 C C . GLY A 1 92 ? 0.471 6.867 6.495 1.00 96.88 92 GLY A C 1
ATOM 708 O O . GLY A 1 92 ? 1.051 6.036 5.802 1.00 96.88 92 GLY A O 1
ATOM 709 N N . VAL A 1 93 ? 0.572 8.180 6.292 1.00 97.50 93 VAL A N 1
ATOM 710 C CA . VAL A 1 93 ? 1.348 8.760 5.195 1.00 97.50 93 VAL A CA 1
ATOM 711 C C . VAL A 1 93 ? 2.837 8.497 5.392 1.00 97.50 93 VAL A C 1
ATOM 713 O O . VAL A 1 93 ? 3.475 8.053 4.449 1.00 97.50 93 VAL A O 1
ATOM 716 N N . ALA A 1 94 ? 3.391 8.663 6.598 1.00 97.75 94 ALA A N 1
ATOM 717 C CA . ALA A 1 94 ? 4.814 8.412 6.841 1.00 97.75 94 ALA A CA 1
ATOM 718 C C . ALA A 1 94 ? 5.218 6.966 6.508 1.00 97.75 94 ALA A C 1
ATOM 720 O O . ALA A 1 94 ? 6.149 6.747 5.733 1.00 97.75 94 ALA A O 1
ATOM 721 N N . PHE A 1 95 ? 4.494 5.971 7.034 1.00 97.94 95 PHE A N 1
ATOM 722 C CA . PHE A 1 95 ? 4.786 4.567 6.734 1.00 97.94 95 PHE A CA 1
ATOM 723 C C . PHE A 1 95 ? 4.395 4.173 5.308 1.00 97.94 95 PHE A C 1
ATOM 725 O O . PHE A 1 95 ? 5.042 3.314 4.716 1.00 97.94 95 PHE A O 1
ATOM 732 N N . GLY A 1 96 ? 3.363 4.794 4.736 1.00 97.25 96 GLY A N 1
ATOM 733 C CA . GLY A 1 96 ? 2.962 4.549 3.357 1.00 97.25 96 GLY A CA 1
ATOM 734 C C . GLY A 1 96 ? 4.033 5.021 2.375 1.00 97.25 96 GLY A C 1
ATOM 735 O O . GLY A 1 96 ? 4.462 4.257 1.516 1.00 97.25 96 GLY A O 1
ATOM 736 N N . THR A 1 97 ? 4.518 6.250 2.549 1.00 97.25 97 THR A N 1
ATOM 737 C CA . THR A 1 97 ? 5.627 6.818 1.774 1.00 97.25 97 THR A CA 1
ATOM 738 C C . THR A 1 97 ? 6.901 6.007 1.984 1.00 97.25 97 THR A C 1
ATOM 740 O O . THR A 1 97 ? 7.602 5.719 1.019 1.00 97.25 97 THR A O 1
ATOM 743 N N . LEU A 1 98 ? 7.179 5.565 3.217 1.00 96.44 98 LEU A N 1
ATOM 744 C CA . LEU A 1 98 ? 8.322 4.699 3.507 1.00 96.44 98 LEU A CA 1
ATOM 745 C C . LEU A 1 98 ? 8.226 3.346 2.788 1.00 96.44 98 LEU A C 1
ATOM 747 O O . LEU A 1 98 ? 9.237 2.858 2.295 1.00 96.44 98 LEU A O 1
ATOM 751 N N . ALA A 1 99 ? 7.037 2.742 2.689 1.00 96.38 99 ALA A N 1
ATOM 752 C CA . ALA A 1 99 ? 6.856 1.481 1.968 1.00 96.38 99 ALA A CA 1
ATOM 753 C C . ALA A 1 99 ? 7.222 1.644 0.486 1.00 96.38 99 ALA A C 1
ATOM 755 O O . ALA A 1 99 ? 7.957 0.827 -0.070 1.00 96.38 99 ALA A O 1
ATOM 756 N N . TRP A 1 100 ? 6.782 2.743 -0.133 1.00 95.44 100 TRP A N 1
ATOM 757 C CA . TRP A 1 100 ? 7.160 3.073 -1.505 1.00 95.44 100 TRP A CA 1
ATOM 758 C C . TRP A 1 100 ? 8.634 3.429 -1.642 1.00 95.44 100 TRP A C 1
ATOM 760 O O . TRP A 1 100 ? 9.268 2.976 -2.585 1.00 95.44 100 TRP A O 1
ATOM 770 N N . TRP A 1 101 ? 9.216 4.156 -0.689 1.00 93.62 101 TRP A N 1
ATOM 771 C CA . TRP A 1 101 ? 10.653 4.430 -0.672 1.00 93.62 101 TRP A CA 1
ATOM 772 C C . TRP A 1 101 ? 11.478 3.138 -0.607 1.00 93.62 101 TRP A C 1
ATOM 774 O O . TRP A 1 101 ? 12.456 2.993 -1.332 1.00 93.62 101 TRP A O 1
ATOM 784 N N . VAL A 1 102 ? 11.078 2.166 0.218 1.00 91.56 102 VAL A N 1
ATOM 785 C CA . VAL A 1 102 ? 11.736 0.850 0.287 1.00 91.56 102 VAL A CA 1
ATOM 786 C C . VAL A 1 102 ? 11.638 0.118 -1.054 1.00 91.56 102 VAL A C 1
ATOM 788 O O . VAL A 1 102 ? 12.610 -0.495 -1.486 1.00 91.56 102 VAL A O 1
ATOM 791 N N . HIS A 1 103 ? 10.502 0.212 -1.746 1.00 89.94 103 HIS A N 1
ATOM 792 C CA . HIS A 1 103 ? 10.344 -0.379 -3.075 1.00 89.94 103 HIS A CA 1
ATOM 793 C C . HIS A 1 103 ? 11.160 0.347 -4.161 1.00 89.94 103 HIS A C 1
ATOM 795 O O . HIS A 1 103 ? 11.839 -0.287 -4.961 1.00 89.94 103 HIS A O 1
ATOM 801 N N . VAL A 1 104 ? 11.124 1.673 -4.208 1.00 85.25 104 VAL A N 1
ATOM 802 C CA . VAL A 1 104 ? 11.741 2.429 -5.303 1.00 85.25 104 VAL A CA 1
ATOM 803 C C . VAL A 1 104 ? 13.230 2.688 -5.040 1.00 85.25 104 VAL A C 1
ATOM 805 O O . VAL A 1 104 ? 14.073 2.431 -5.895 1.00 85.25 104 VAL A O 1
ATOM 808 N N . GLY A 1 105 ? 13.583 3.138 -3.839 1.00 76.44 105 GLY A N 1
ATOM 809 C CA . GLY A 1 105 ? 14.955 3.495 -3.483 1.00 76.44 105 GLY A CA 1
ATOM 810 C C . GLY A 1 105 ? 15.860 2.287 -3.248 1.00 76.44 105 GLY A C 1
ATOM 811 O O . GLY A 1 105 ? 16.952 2.219 -3.803 1.00 76.44 105 GLY A O 1
ATOM 812 N N . LEU A 1 106 ? 15.426 1.312 -2.440 1.00 69.56 106 LEU A N 1
ATOM 813 C CA . LEU A 1 106 ? 16.293 0.174 -2.084 1.00 69.56 106 LEU A CA 1
ATOM 814 C C . LEU A 1 106 ? 16.268 -0.945 -3.125 1.00 69.56 106 LEU A C 1
ATOM 816 O O . LEU A 1 106 ? 17.279 -1.610 -3.337 1.00 69.56 106 LEU A O 1
ATOM 820 N N . LEU A 1 107 ? 15.119 -1.158 -3.759 1.00 70.44 107 LEU A N 1
ATOM 821 C CA . LEU A 1 107 ? 14.882 -2.325 -4.605 1.00 70.44 107 LEU A CA 1
ATOM 822 C C . LEU A 1 107 ? 15.042 -2.022 -6.091 1.00 70.44 107 LEU A C 1
ATOM 824 O O . LEU A 1 107 ? 15.666 -2.813 -6.793 1.00 70.44 107 LEU A O 1
ATOM 828 N N . LEU A 1 108 ? 14.548 -0.877 -6.568 1.00 74.62 108 LEU A N 1
ATOM 829 C CA . LEU A 1 108 ? 14.815 -0.427 -7.941 1.00 74.62 108 LEU A CA 1
ATOM 830 C C . LEU A 1 108 ? 16.126 0.353 -8.069 1.00 74.62 108 LEU A C 1
ATOM 832 O O . LEU A 1 108 ? 16.490 0.741 -9.176 1.00 74.62 108 LEU A O 1
ATOM 836 N N . GLN A 1 109 ? 16.831 0.571 -6.952 1.00 78.50 109 GLN A N 1
ATOM 837 C CA . GLN A 1 109 ? 18.100 1.301 -6.891 1.00 78.50 109 GLN A CA 1
ATOM 838 C C . GLN A 1 109 ? 18.027 2.686 -7.549 1.00 78.50 109 GLN A C 1
ATOM 840 O O . GLN A 1 109 ? 19.032 3.193 -8.042 1.00 78.50 109 GLN A O 1
ATOM 845 N N . GLN A 1 110 ? 16.846 3.312 -7.560 1.00 76.94 110 GLN A N 1
ATOM 846 C CA . GLN A 1 110 ? 16.708 4.683 -8.032 1.00 76.94 110 GLN A CA 1
ATOM 847 C C . GLN A 1 110 ? 17.251 5.620 -6.945 1.00 76.94 110 GLN A C 1
ATOM 849 O O . GLN A 1 110 ? 16.666 5.691 -5.864 1.00 76.94 110 GLN A O 1
ATOM 854 N N . PRO A 1 111 ? 18.363 6.335 -7.193 1.00 68.50 111 PRO A N 1
ATOM 855 C CA . PRO A 1 111 ? 19.037 7.115 -6.154 1.00 68.50 111 PRO A CA 1
ATOM 856 C C . PRO A 1 111 ? 18.241 8.361 -5.744 1.00 68.50 111 PRO A C 1
ATOM 858 O O . PRO A 1 111 ? 18.389 8.851 -4.627 1.00 68.50 111 PRO A O 1
ATOM 861 N N . THR A 1 112 ? 17.391 8.869 -6.636 1.00 80.31 112 THR A N 1
ATOM 862 C CA . THR A 1 112 ? 16.597 10.088 -6.441 1.00 80.31 112 THR A CA 1
ATOM 863 C C . THR A 1 112 ? 15.154 9.851 -6.892 1.00 80.31 112 THR A C 1
ATOM 865 O O . THR A 1 112 ? 14.760 10.348 -7.950 1.00 80.31 112 THR A O 1
ATOM 868 N N . PRO A 1 113 ? 14.368 9.047 -6.156 1.00 82.56 113 PRO A N 1
ATOM 869 C CA . PRO A 1 113 ? 12.971 8.833 -6.503 1.00 82.56 113 PRO A CA 1
ATOM 870 C C . PRO A 1 113 ? 12.177 10.125 -6.302 1.00 82.56 113 PRO A C 1
ATOM 872 O O . PRO A 1 113 ? 12.437 10.881 -5.361 1.00 82.56 113 PRO A O 1
ATOM 875 N N . ASP A 1 114 ? 11.196 10.374 -7.169 1.00 90.31 114 ASP A N 1
ATOM 876 C CA . ASP A 1 114 ? 10.331 11.545 -7.042 1.00 90.31 114 ASP A CA 1
ATOM 877 C C . ASP A 1 114 ? 9.521 11.470 -5.738 1.00 90.31 114 ASP A C 1
ATOM 879 O O . ASP A 1 114 ? 8.595 10.667 -5.583 1.00 90.31 114 ASP A O 1
ATOM 883 N N . PHE A 1 115 ? 9.872 12.328 -4.778 1.00 91.62 115 PHE A N 1
ATOM 884 C CA . PHE A 1 115 ? 9.221 12.371 -3.474 1.00 91.62 115 PHE A CA 1
ATOM 885 C C . PHE A 1 115 ? 7.720 12.672 -3.575 1.00 91.62 115 PHE A C 1
ATOM 887 O O . PHE A 1 115 ? 6.946 12.163 -2.764 1.00 91.62 115 PHE A O 1
ATOM 894 N N . GLY A 1 116 ? 7.291 13.454 -4.571 1.00 94.19 116 GLY A N 1
ATOM 895 C CA . GLY A 1 116 ? 5.881 13.738 -4.819 1.00 94.19 116 GLY A CA 1
ATOM 896 C C . GLY A 1 116 ? 5.105 12.466 -5.149 1.00 94.19 116 GLY A C 1
ATOM 897 O O . GLY A 1 116 ? 4.065 12.202 -4.543 1.00 94.19 116 GLY A O 1
ATOM 898 N N . VAL A 1 117 ? 5.655 11.624 -6.026 1.00 93.06 117 VAL A N 1
ATOM 899 C CA . VAL A 1 117 ? 5.068 10.321 -6.380 1.00 93.06 117 VAL A CA 1
ATOM 900 C C . VAL A 1 117 ? 4.990 9.405 -5.160 1.00 93.06 117 VAL A C 1
ATOM 902 O O . VAL A 1 117 ? 3.936 8.820 -4.891 1.00 93.06 117 VAL A O 1
ATOM 905 N N . LEU A 1 118 ? 6.070 9.313 -4.378 1.00 95.06 118 LEU A N 1
ATOM 906 C CA . LEU A 1 118 ? 6.095 8.486 -3.168 1.00 95.06 118 LEU A CA 1
ATOM 907 C C . LEU A 1 118 ? 5.070 8.956 -2.131 1.00 95.06 118 LEU A C 1
ATOM 909 O O . LEU A 1 118 ? 4.398 8.131 -1.509 1.00 95.06 118 LEU A O 1
ATOM 913 N N . LEU A 1 119 ? 4.924 10.273 -1.963 1.00 96.81 119 LEU A N 1
ATOM 914 C CA . LEU A 1 119 ? 3.969 10.875 -1.039 1.00 96.81 119 LEU A CA 1
ATOM 915 C C . LEU A 1 119 ? 2.525 10.591 -1.460 1.00 96.81 119 LEU A C 1
ATOM 917 O O . LEU A 1 119 ? 1.720 10.170 -0.629 1.00 96.81 119 LEU A O 1
ATOM 921 N N . ILE A 1 120 ? 2.197 10.767 -2.744 1.00 96.62 120 ILE A N 1
ATOM 922 C CA . ILE A 1 120 ? 0.868 10.444 -3.286 1.00 96.62 120 ILE A CA 1
ATOM 923 C C . ILE A 1 120 ? 0.582 8.947 -3.110 1.00 96.62 120 ILE A C 1
ATOM 925 O O . ILE A 1 120 ? -0.504 8.572 -2.659 1.00 96.62 120 ILE A O 1
ATOM 929 N N . GLY A 1 121 ? 1.572 8.089 -3.374 1.00 96.06 121 GLY A N 1
ATOM 930 C CA . GLY A 1 121 ? 1.492 6.659 -3.092 1.00 96.06 121 GLY A CA 1
ATOM 931 C C . GLY A 1 121 ? 1.231 6.364 -1.613 1.00 96.06 121 GLY A C 1
ATOM 932 O O . GLY A 1 121 ? 0.408 5.503 -1.290 1.00 96.06 121 GLY A O 1
ATOM 933 N N . GLY A 1 122 ? 1.899 7.073 -0.702 1.00 96.94 122 GLY A N 1
ATOM 934 C CA . GLY A 1 122 ? 1.729 6.917 0.742 1.00 96.94 122 GLY A CA 1
ATOM 935 C C . GLY A 1 122 ? 0.345 7.342 1.230 1.00 96.94 122 GLY A C 1
ATOM 936 O O . GLY A 1 122 ? -0.279 6.643 2.036 1.00 96.94 122 GLY A O 1
ATOM 937 N N . VAL A 1 123 ? -0.185 8.442 0.691 1.00 97.50 123 VAL A N 1
ATOM 938 C CA . VAL A 1 123 ? -1.565 8.887 0.927 1.00 97.50 123 VAL A CA 1
ATOM 939 C C . VAL A 1 123 ? -2.558 7.836 0.430 1.00 97.50 123 VAL A C 1
ATOM 941 O O . VAL A 1 123 ? -3.436 7.421 1.186 1.00 97.50 123 VAL A O 1
ATOM 944 N N . ALA A 1 124 ? -2.398 7.346 -0.800 1.00 97.12 124 ALA A N 1
ATOM 945 C CA . ALA A 1 124 ? -3.301 6.356 -1.383 1.00 97.12 124 ALA A CA 1
ATOM 946 C C . ALA A 1 124 ? -3.304 5.029 -0.610 1.00 97.12 124 ALA A C 1
ATOM 948 O O . ALA A 1 124 ? -4.367 4.484 -0.313 1.00 97.12 124 ALA A O 1
ATOM 949 N N . LEU A 1 125 ? -2.118 4.542 -0.233 1.00 96.50 125 LEU A N 1
ATOM 950 C CA . LEU A 1 125 ? -1.948 3.309 0.533 1.00 96.50 125 LEU A CA 1
ATOM 951 C C . LEU A 1 125 ? -2.565 3.407 1.936 1.00 96.50 125 LEU A C 1
ATOM 953 O O . LEU A 1 125 ? -3.131 2.435 2.430 1.00 96.50 125 LEU A O 1
ATOM 957 N N . SER A 1 126 ? -2.479 4.570 2.584 1.00 96.62 126 SER A N 1
ATOM 958 C CA . SER A 1 126 ? -2.969 4.757 3.955 1.00 96.62 126 SER A CA 1
ATOM 959 C C . SER A 1 126 ? -4.448 5.134 4.056 1.00 96.62 126 SER A C 1
ATOM 961 O O . SER A 1 126 ? -5.090 4.777 5.049 1.00 96.62 126 SER A O 1
ATOM 963 N N . ALA A 1 127 ? -5.018 5.796 3.042 1.00 94.06 127 ALA A N 1
ATOM 964 C CA . ALA A 1 127 ? -6.388 6.317 3.060 1.00 94.06 127 ALA A CA 1
ATOM 965 C C . ALA A 1 127 ? -7.431 5.254 3.443 1.00 94.06 127 ALA A C 1
ATOM 967 O O . ALA A 1 127 ? -8.267 5.476 4.325 1.00 94.06 127 ALA A O 1
ATOM 968 N N . GLY A 1 128 ? -7.339 4.070 2.832 1.00 89.81 128 GLY A N 1
ATOM 969 C CA . GLY A 1 128 ? -8.222 2.943 3.121 1.00 89.81 128 GLY A CA 1
ATOM 970 C C . GLY A 1 128 ? -8.189 2.506 4.578 1.00 89.81 128 GLY A C 1
ATOM 971 O O . GLY A 1 128 ? -9.231 2.395 5.228 1.00 89.81 128 GLY A O 1
ATOM 972 N N . PHE A 1 129 ? -6.988 2.315 5.123 1.00 93.62 129 PHE A N 1
ATOM 973 C CA . PHE A 1 129 ? -6.800 1.859 6.499 1.00 93.62 129 PHE A CA 1
ATOM 974 C C . PHE A 1 129 ? -7.233 2.906 7.526 1.00 93.62 129 PHE A C 1
ATOM 976 O O . PHE A 1 129 ? -7.862 2.558 8.526 1.00 93.62 129 PHE A O 1
ATOM 983 N N . ILE A 1 130 ? -6.965 4.187 7.262 1.00 93.75 130 ILE A N 1
ATOM 984 C CA . ILE A 1 130 ? -7.416 5.288 8.120 1.00 93.75 130 ILE A CA 1
ATOM 985 C C . ILE A 1 130 ? -8.948 5.300 8.179 1.00 93.75 130 ILE A C 1
ATOM 987 O O . ILE A 1 130 ? -9.527 5.262 9.266 1.00 93.75 130 ILE A O 1
ATOM 991 N N . LEU A 1 131 ? -9.625 5.264 7.026 1.00 91.12 131 LEU A N 1
ATOM 992 C CA . LEU A 1 131 ? -11.090 5.259 6.964 1.00 91.12 131 LEU A CA 1
ATOM 993 C C . LEU A 1 131 ? -11.699 4.015 7.622 1.00 91.12 131 LEU A C 1
ATOM 995 O O . LEU A 1 131 ? -12.684 4.129 8.356 1.00 91.12 131 LEU A O 1
ATOM 999 N N . CYS A 1 132 ? -11.084 2.845 7.429 1.00 89.12 132 CYS A N 1
ATOM 1000 C CA . CYS A 1 132 ? -11.483 1.609 8.102 1.00 89.12 132 CYS A CA 1
ATOM 1001 C C . CYS A 1 132 ? -11.358 1.693 9.629 1.00 89.12 132 CYS A C 1
ATOM 1003 O O . CYS A 1 132 ? -12.090 1.001 10.336 1.00 89.12 132 CYS A O 1
ATOM 1005 N N . GLY A 1 133 ? -10.444 2.516 10.149 1.00 86.19 133 GLY A N 1
ATOM 1006 C CA . GLY A 1 133 ? -10.269 2.724 11.588 1.00 86.19 133 GLY A CA 1
ATOM 1007 C C . GLY A 1 133 ? -11.227 3.708 12.204 1.00 86.19 133 GLY A C 1
ATOM 1008 O O . GLY A 1 133 ? -11.604 3.554 13.363 1.00 86.19 133 GLY A O 1
ATOM 1009 N N . LEU A 1 134 ? -11.634 4.702 11.424 1.00 86.62 134 LEU A N 1
ATOM 1010 C CA . LEU A 1 134 ? -12.554 5.732 11.876 1.00 86.62 134 LEU A CA 1
ATOM 1011 C C . LEU A 1 134 ? -14.015 5.276 11.808 1.00 86.62 134 LEU A C 1
ATOM 1013 O O . LEU A 1 134 ? -14.832 5.764 12.588 1.00 86.62 134 LEU A O 1
ATOM 1017 N N . ARG A 1 135 ? -14.368 4.360 10.894 1.00 85.56 135 ARG A N 1
ATOM 1018 C CA . ARG A 1 135 ? -15.760 3.942 10.666 1.00 85.56 135 ARG A CA 1
ATOM 1019 C C . ARG A 1 135 ? -15.942 2.427 10.648 1.00 85.56 135 ARG A C 1
ATOM 1021 O O . ARG A 1 135 ? -15.177 1.684 10.039 1.00 85.56 135 ARG A O 1
ATOM 1028 N N . LYS A 1 136 ? -17.050 1.972 11.241 1.00 85.75 136 LYS A N 1
ATOM 1029 C CA . LYS A 1 136 ? -17.536 0.590 11.125 1.00 85.75 136 LYS A CA 1
ATOM 1030 C C . LYS A 1 136 ? -18.170 0.401 9.740 1.00 85.75 136 LYS A C 1
ATOM 1032 O O . LYS A 1 136 ? -19.354 0.644 9.555 1.00 85.75 136 LYS A O 1
ATOM 1037 N N . LEU A 1 137 ? -17.367 0.009 8.756 1.00 88.56 137 LEU A N 1
ATOM 1038 C CA . LEU A 1 137 ? -17.825 -0.253 7.384 1.00 88.56 137 LEU A CA 1
ATOM 1039 C C . LEU A 1 137 ? -17.973 -1.761 7.137 1.00 88.56 137 LEU A C 1
ATOM 1041 O O . LEU A 1 137 ? -17.207 -2.526 7.728 1.00 88.56 137 LEU A O 1
ATOM 1045 N N . PRO A 1 138 ? -18.892 -2.227 6.270 1.00 91.38 138 PRO A N 1
ATOM 1046 C CA . PRO A 1 138 ? -18.937 -3.629 5.862 1.00 91.38 138 PRO A CA 1
ATOM 1047 C C . PRO A 1 138 ? -17.657 -4.021 5.108 1.00 91.38 138 PRO A C 1
ATOM 1049 O O . PRO A 1 138 ? -16.975 -3.178 4.528 1.00 91.38 138 PRO A O 1
ATOM 1052 N N . PHE A 1 139 ? -17.309 -5.312 5.128 1.00 90.50 139 PHE A N 1
ATOM 1053 C CA . PHE A 1 139 ? -16.031 -5.797 4.590 1.00 90.50 139 PHE A CA 1
ATOM 1054 C C . PHE A 1 139 ? -15.805 -5.423 3.119 1.00 90.50 139 PHE A C 1
ATOM 1056 O O . PHE A 1 139 ? -14.740 -4.912 2.789 1.00 90.50 139 PHE A O 1
ATOM 1063 N N . TRP A 1 140 ? -16.813 -5.599 2.265 1.00 93.31 140 TRP A N 1
ATOM 1064 C CA . TRP A 1 140 ? -16.720 -5.261 0.843 1.00 93.31 140 TRP A CA 1
ATOM 1065 C C . TRP A 1 140 ? -16.443 -3.766 0.609 1.00 93.31 140 TRP A C 1
ATOM 1067 O O . TRP A 1 140 ? -15.689 -3.405 -0.287 1.00 93.31 140 TRP A O 1
ATOM 1077 N N . LEU A 1 141 ? -16.979 -2.881 1.455 1.00 93.75 141 LEU A N 1
ATOM 1078 C CA . LEU A 1 141 ? -16.752 -1.444 1.321 1.00 93.75 141 LEU A CA 1
ATOM 1079 C C . LEU A 1 141 ? -15.348 -1.053 1.803 1.00 93.75 141 LEU A C 1
ATOM 1081 O O . LEU A 1 141 ? -14.690 -0.229 1.175 1.00 93.75 141 LEU A O 1
ATOM 1085 N N . ARG A 1 142 ? -14.845 -1.699 2.867 1.00 93.62 142 ARG A N 1
ATOM 1086 C CA . ARG A 1 142 ? -13.441 -1.560 3.307 1.00 93.62 142 ARG A CA 1
ATOM 1087 C C . ARG A 1 142 ? -12.458 -1.979 2.217 1.00 93.62 142 ARG A C 1
ATOM 1089 O O . ARG A 1 142 ? -11.444 -1.311 2.022 1.00 93.62 142 ARG A O 1
ATOM 1096 N N . MET A 1 143 ? -12.790 -3.054 1.503 1.00 95.00 143 MET A N 1
ATOM 1097 C CA . MET A 1 143 ? -12.030 -3.529 0.352 1.00 95.00 143 MET A CA 1
ATOM 1098 C C . MET A 1 143 ? -11.959 -2.467 -0.738 1.00 95.00 143 MET A C 1
ATOM 1100 O O . MET A 1 143 ? -10.864 -2.084 -1.130 1.00 95.00 143 MET A O 1
ATOM 1104 N N . LEU A 1 144 ? -13.107 -1.944 -1.179 1.00 95.62 144 LEU A N 1
ATOM 1105 C CA . LEU A 1 144 ? -13.163 -0.955 -2.259 1.00 95.62 144 LEU A CA 1
ATOM 1106 C C . LEU A 1 144 ? -12.449 0.352 -1.903 1.00 95.62 144 LEU A C 1
ATOM 1108 O O . LEU A 1 144 ? -11.694 0.875 -2.715 1.00 95.62 144 LEU A O 1
ATOM 1112 N N . ILE A 1 145 ? -12.641 0.860 -0.684 1.00 95.31 145 ILE A N 1
ATOM 1113 C CA . ILE A 1 145 ? -12.036 2.126 -0.245 1.00 95.31 145 ILE A CA 1
ATOM 1114 C C . ILE A 1 145 ? -10.520 1.992 -0.046 1.00 95.31 145 ILE A C 1
ATOM 1116 O O . ILE A 1 145 ? -9.801 2.976 -0.177 1.00 95.31 145 ILE A O 1
ATOM 1120 N N . THR A 1 146 ? -10.020 0.790 0.251 1.00 95.56 146 THR A N 1
ATOM 1121 C CA . THR A 1 146 ? -8.573 0.545 0.351 1.00 95.56 146 THR A CA 1
ATOM 1122 C C . THR A 1 146 ? -7.943 0.248 -1.005 1.00 95.56 146 THR A C 1
ATOM 1124 O O . THR A 1 146 ? -6.902 0.811 -1.328 1.00 95.56 146 THR A O 1
ATOM 1127 N N . ALA A 1 147 ? -8.570 -0.602 -1.817 1.00 97.56 147 ALA A N 1
ATOM 1128 C CA . ALA A 1 147 ? -8.027 -0.997 -3.112 1.00 97.56 147 ALA A CA 1
ATOM 1129 C C . ALA A 1 147 ? -8.141 0.119 -4.159 1.00 97.56 147 ALA A C 1
ATOM 1131 O O . ALA A 1 147 ? -7.213 0.310 -4.934 1.00 97.56 147 ALA A O 1
ATOM 1132 N N . GLY A 1 148 ? -9.252 0.861 -4.177 1.00 97.25 148 GLY A N 1
ATOM 1133 C CA . GLY A 1 148 ? -9.561 1.850 -5.212 1.00 97.25 148 GLY A CA 1
ATOM 1134 C C . GLY A 1 148 ? -8.518 2.964 -5.330 1.00 97.25 148 GLY A C 1
ATOM 1135 O O . GLY A 1 148 ? -7.886 3.065 -6.378 1.00 97.25 148 GLY A O 1
ATOM 1136 N N . PRO A 1 149 ? -8.282 3.776 -4.281 1.00 97.19 149 PRO A N 1
ATOM 1137 C CA . PRO A 1 149 ? -7.288 4.850 -4.323 1.00 97.19 149 PRO A CA 1
ATOM 1138 C C . PRO A 1 149 ? -5.885 4.343 -4.660 1.00 97.19 149 PRO A C 1
ATOM 1140 O O . PRO A 1 149 ? -5.190 4.945 -5.474 1.00 97.19 149 PRO A O 1
ATOM 1143 N N . LEU A 1 150 ? -5.491 3.210 -4.072 1.00 97.00 150 LEU A N 1
ATOM 1144 C CA . LEU A 1 150 ? -4.204 2.577 -4.333 1.00 97.00 150 LEU A CA 1
ATOM 1145 C C . LEU A 1 150 ? -4.057 2.190 -5.811 1.00 97.00 150 LEU A C 1
ATOM 1147 O O . LEU A 1 150 ? -3.052 2.518 -6.433 1.00 97.00 150 LEU A O 1
ATOM 1151 N N . PHE A 1 151 ? -5.074 1.543 -6.379 1.00 97.56 151 PHE A N 1
ATOM 1152 C CA . PHE A 1 151 ? -5.089 1.141 -7.781 1.00 97.56 151 PHE A CA 1
ATOM 1153 C C . PHE A 1 151 ? -5.062 2.345 -8.724 1.00 97.56 151 PHE A C 1
ATOM 1155 O O . PHE A 1 151 ? -4.274 2.371 -9.665 1.00 97.56 151 PHE A O 1
ATOM 1162 N N . VAL A 1 152 ? -5.877 3.367 -8.446 1.00 97.06 152 VAL A N 1
ATOM 1163 C CA . VAL A 1 152 ? -5.925 4.598 -9.246 1.00 97.06 152 VAL A CA 1
ATOM 1164 C C . VAL A 1 152 ? -4.555 5.266 -9.287 1.00 97.06 152 VAL A C 1
ATOM 1166 O O . VAL A 1 152 ? -4.081 5.596 -10.367 1.00 97.06 152 VAL A O 1
ATOM 1169 N N . VAL A 1 153 ? -3.883 5.420 -8.144 1.00 96.62 153 VAL A N 1
ATOM 1170 C CA . VAL A 1 153 ? -2.558 6.054 -8.114 1.00 96.62 153 VAL A CA 1
ATOM 1171 C C . VAL A 1 153 ? -1.502 5.202 -8.823 1.00 96.62 153 VAL A C 1
ATOM 1173 O O . VAL A 1 153 ? -0.668 5.755 -9.538 1.00 96.62 153 VAL A O 1
ATOM 1176 N N . ILE A 1 154 ? -1.552 3.871 -8.705 1.00 95.75 154 ILE A N 1
ATOM 1177 C CA . ILE A 1 154 ? -0.679 2.973 -9.481 1.00 95.75 154 ILE A CA 1
ATOM 1178 C C . ILE A 1 154 ? -0.871 3.203 -10.986 1.00 95.75 154 ILE A C 1
ATOM 1180 O O . ILE A 1 154 ? 0.107 3.385 -11.705 1.00 95.75 154 ILE A O 1
ATOM 1184 N N . VAL A 1 155 ? -2.120 3.229 -11.459 1.00 95.56 155 VAL A N 1
ATOM 1185 C CA . VAL A 1 155 ? -2.433 3.431 -12.881 1.00 95.56 155 VAL A CA 1
ATOM 1186 C C . VAL A 1 155 ? -1.978 4.809 -13.354 1.00 95.56 155 VAL A C 1
ATOM 1188 O O . VAL A 1 155 ? -1.317 4.900 -14.383 1.00 95.56 155 VAL A O 1
ATOM 1191 N N . VAL A 1 156 ? -2.288 5.868 -12.603 1.00 95.50 156 VAL A N 1
ATOM 1192 C CA . VAL A 1 156 ? -1.940 7.249 -12.972 1.00 95.50 156 VAL A CA 1
ATOM 1193 C C . VAL A 1 156 ? -0.426 7.435 -13.038 1.00 95.50 156 VAL A C 1
ATOM 1195 O O . VAL A 1 156 ? 0.089 7.910 -14.044 1.00 95.50 156 VAL A O 1
ATOM 1198 N N . THR A 1 157 ? 0.304 7.008 -12.004 1.00 94.75 157 THR A N 1
ATOM 1199 C CA . THR A 1 157 ? 1.774 7.139 -11.979 1.00 94.75 157 THR A CA 1
ATOM 1200 C C . THR A 1 157 ? 2.436 6.313 -13.081 1.00 94.75 157 THR A C 1
ATOM 1202 O O . THR A 1 157 ? 3.400 6.765 -13.693 1.00 94.75 157 THR A O 1
ATOM 1205 N N . TYR A 1 158 ? 1.887 5.140 -13.411 1.00 92.56 158 TYR A N 1
ATOM 1206 C CA . TYR A 1 158 ? 2.372 4.345 -14.536 1.00 92.56 158 TYR A CA 1
ATOM 1207 C C . TYR A 1 158 ? 2.091 4.998 -15.898 1.00 92.56 158 TYR A C 1
ATOM 1209 O O . TYR A 1 158 ? 2.968 5.019 -16.758 1.00 92.56 158 TYR A O 1
ATOM 1217 N N . GLN A 1 159 ? 0.892 5.551 -16.105 1.00 92.81 159 GLN A N 1
ATOM 1218 C CA . GLN A 1 159 ? 0.542 6.254 -17.343 1.00 92.81 159 GLN A CA 1
ATOM 1219 C C . GLN A 1 159 ? 1.427 7.484 -17.562 1.00 92.81 159 GLN A C 1
ATOM 1221 O O . GLN A 1 159 ? 1.908 7.692 -18.675 1.00 92.81 159 GLN A O 1
ATOM 1226 N N . ASN A 1 160 ? 1.696 8.250 -16.504 1.00 91.88 160 ASN A N 1
ATOM 1227 C CA . ASN A 1 160 ? 2.611 9.383 -16.559 1.00 91.88 160 ASN A CA 1
ATOM 1228 C C . ASN A 1 160 ? 4.047 8.960 -16.896 1.00 91.88 160 ASN A C 1
ATOM 1230 O O . ASN A 1 160 ? 4.677 9.548 -17.777 1.00 91.88 160 ASN A O 1
ATOM 1234 N N . TYR A 1 161 ? 4.557 7.912 -16.242 1.00 90.50 161 TYR A N 1
ATOM 1235 C CA . TYR A 1 161 ? 5.867 7.344 -16.563 1.00 90.50 161 TYR A CA 1
ATOM 1236 C C . TYR A 1 161 ? 5.951 6.926 -18.034 1.00 90.50 161 TYR A C 1
ATOM 1238 O O . TYR A 1 161 ? 6.895 7.280 -18.735 1.00 90.50 161 TYR A O 1
ATOM 1246 N N . PHE A 1 162 ? 4.934 6.222 -18.533 1.00 88.62 162 PHE A N 1
ATOM 1247 C CA . PHE A 1 162 ? 4.897 5.781 -19.923 1.00 88.62 162 PHE A CA 1
ATOM 1248 C C . PHE A 1 162 ? 4.843 6.962 -20.906 1.00 88.62 162 PHE A C 1
ATOM 1250 O O . PHE A 1 162 ? 5.546 6.958 -21.914 1.00 88.62 162 PHE A O 1
ATOM 1257 N N . ALA A 1 163 ? 4.062 8.003 -20.598 1.00 90.06 163 ALA A N 1
ATOM 1258 C CA . ALA A 1 163 ? 3.963 9.211 -21.418 1.00 90.06 163 ALA A CA 1
ATOM 1259 C C . ALA A 1 163 ? 5.268 10.027 -21.451 1.00 90.06 163 ALA A C 1
ATOM 1261 O O . ALA A 1 163 ? 5.557 10.698 -22.441 1.00 90.06 163 ALA A O 1
ATOM 1262 N N . THR A 1 164 ? 6.068 9.957 -20.386 1.00 89.88 164 THR A N 1
ATOM 1263 C CA . THR A 1 164 ? 7.338 10.684 -20.256 1.00 89.88 164 THR A CA 1
ATOM 1264 C C . THR A 1 164 ? 8.566 9.833 -20.577 1.00 89.88 164 THR A C 1
ATOM 1266 O O . THR A 1 164 ? 9.682 10.338 -20.516 1.00 89.88 164 THR A O 1
ATOM 1269 N N . LEU A 1 165 ? 8.390 8.577 -21.006 1.00 87.25 165 LEU A N 1
ATOM 1270 C CA . LEU A 1 165 ? 9.481 7.614 -21.204 1.00 87.25 165 LEU A CA 1
ATOM 1271 C C . LEU A 1 165 ? 10.552 8.074 -22.210 1.00 87.25 165 LEU A C 1
ATOM 1273 O O . LEU A 1 165 ? 11.717 7.714 -22.077 1.00 87.25 165 LEU A O 1
ATOM 1277 N N . ALA A 1 166 ? 10.168 8.871 -23.212 1.00 88.44 166 ALA A N 1
ATOM 1278 C CA . ALA A 1 166 ? 11.084 9.414 -24.220 1.00 88.44 166 ALA A CA 1
ATOM 1279 C C . ALA A 1 166 ? 11.812 10.698 -23.771 1.00 88.44 166 ALA A C 1
ATOM 1281 O O . ALA A 1 166 ? 12.660 11.212 -24.501 1.00 88.44 166 ALA A O 1
ATOM 1282 N N . GLN A 1 167 ? 11.462 11.253 -22.608 1.00 90.19 167 GLN A N 1
ATOM 1283 C CA . GLN A 1 167 ? 12.081 12.468 -22.086 1.00 90.19 167 GLN A CA 1
ATOM 1284 C C . GLN A 1 167 ? 13.424 12.148 -21.406 1.00 90.19 167 GLN A C 1
ATOM 1286 O O . GLN A 1 167 ? 13.619 11.033 -20.925 1.00 90.19 167 GLN A O 1
ATOM 1291 N N . PRO A 1 168 ? 14.351 13.121 -21.304 1.00 85.56 168 PRO A N 1
ATOM 1292 C CA . PRO A 1 168 ? 15.641 12.923 -20.631 1.00 85.56 168 PRO A CA 1
ATOM 1293 C C . PRO A 1 168 ? 15.517 12.529 -19.150 1.00 85.56 168 PRO A C 1
ATOM 1295 O O . PRO A 1 168 ? 16.419 11.908 -18.594 1.00 85.56 168 PRO A O 1
ATOM 1298 N N . SER A 1 169 ? 14.407 12.907 -18.516 1.00 83.50 169 SER A N 1
ATOM 1299 C CA . SER A 1 169 ? 14.089 12.642 -17.115 1.00 83.50 169 SER A CA 1
ATOM 1300 C C . SER A 1 169 ? 12.634 12.165 -17.004 1.00 83.50 169 SER A C 1
ATOM 1302 O O . SER A 1 169 ? 11.753 12.986 -16.738 1.00 83.50 169 SER A O 1
ATOM 1304 N N . PRO A 1 170 ? 12.355 10.877 -17.273 1.00 84.44 170 PRO A N 1
ATOM 1305 C CA . PRO A 1 170 ? 11.001 10.341 -17.178 1.00 84.44 170 PRO A CA 1
ATOM 1306 C C . PRO A 1 170 ? 10.486 10.397 -15.733 1.00 84.44 170 PRO A C 1
ATOM 1308 O O . PRO A 1 170 ? 11.264 10.299 -14.781 1.00 84.44 170 PRO A O 1
ATOM 1311 N N . GLU A 1 171 ? 9.170 10.534 -15.566 1.00 86.88 171 GLU A N 1
ATOM 1312 C CA . GLU A 1 171 ? 8.527 10.530 -14.246 1.00 86.88 171 GLU A CA 1
ATOM 1313 C C . GLU A 1 171 ? 8.706 9.181 -13.530 1.00 86.88 171 GLU A C 1
ATOM 1315 O O . GLU A 1 171 ? 8.936 8.145 -14.143 1.00 86.88 171 GLU A O 1
ATOM 1320 N N . THR A 1 172 ? 8.595 9.159 -12.203 1.00 88.12 172 THR A N 1
ATOM 1321 C CA . THR A 1 172 ? 8.704 7.909 -11.433 1.00 88.12 172 THR A CA 1
ATOM 1322 C C . THR A 1 172 ? 7.358 7.176 -11.417 1.00 88.12 172 THR A C 1
ATOM 1324 O O . THR A 1 172 ? 6.336 7.763 -11.070 1.00 88.12 172 THR A O 1
ATOM 1327 N N . ALA A 1 173 ? 7.345 5.876 -11.721 1.00 90.62 173 ALA A N 1
ATOM 1328 C CA . ALA A 1 173 ? 6.180 5.023 -11.474 1.00 90.62 173 ALA A CA 1
ATOM 1329 C C . ALA A 1 173 ? 6.252 4.397 -10.072 1.00 90.62 173 ALA A C 1
ATOM 1331 O O . ALA A 1 173 ? 7.336 4.091 -9.576 1.00 90.62 173 ALA A O 1
ATOM 1332 N N . LEU A 1 174 ? 5.102 4.147 -9.436 1.00 90.81 174 LEU A N 1
ATOM 1333 C CA . LEU A 1 174 ? 5.079 3.382 -8.180 1.00 90.81 174 LEU A CA 1
ATOM 1334 C C . LEU A 1 174 ? 5.308 1.889 -8.396 1.00 90.81 174 LEU A C 1
ATOM 1336 O O . LEU A 1 174 ? 5.918 1.244 -7.553 1.00 90.81 174 LEU A O 1
ATOM 1340 N N . LEU A 1 175 ? 4.787 1.349 -9.498 1.00 90.75 175 LEU A N 1
ATOM 1341 C CA . LEU A 1 175 ? 4.988 -0.030 -9.928 1.00 90.75 175 LEU A CA 1
ATOM 1342 C C . LEU A 1 175 ? 5.443 -0.017 -11.385 1.00 90.75 175 LEU A C 1
ATOM 1344 O O . LEU A 1 175 ? 4.836 0.651 -12.224 1.00 90.75 175 LEU A O 1
ATOM 1348 N N . TYR A 1 176 ? 6.490 -0.780 -11.683 1.00 86.38 176 TYR A N 1
ATOM 1349 C CA . TYR A 1 176 ? 7.084 -0.829 -13.015 1.00 86.38 176 TYR A CA 1
ATOM 1350 C C . TYR A 1 176 ? 6.636 -2.084 -13.748 1.00 86.38 176 TYR A C 1
ATOM 1352 O O . TYR A 1 176 ? 6.817 -3.207 -13.272 1.00 86.38 176 TYR A O 1
ATOM 1360 N N . PHE A 1 177 ? 6.063 -1.890 -14.930 1.00 84.50 177 PHE A N 1
ATOM 1361 C CA . PHE A 1 177 ? 5.638 -2.963 -15.822 1.00 84.50 177 PHE A CA 1
ATOM 1362 C C . PHE A 1 177 ? 6.456 -2.922 -17.103 1.00 84.50 177 PHE A C 1
ATOM 1364 O O . PHE A 1 177 ? 6.968 -1.871 -17.493 1.00 84.50 177 PHE A O 1
ATOM 1371 N N . ARG A 1 178 ? 6.572 -4.072 -17.769 1.00 78.50 178 ARG A N 1
ATOM 1372 C CA . ARG A 1 178 ? 7.347 -4.162 -19.004 1.00 78.50 178 ARG A CA 1
ATOM 1373 C C . ARG A 1 178 ? 6.729 -3.297 -20.109 1.00 78.50 178 ARG A C 1
ATOM 1375 O O . ARG A 1 178 ? 5.507 -3.344 -20.270 1.00 78.50 178 ARG A O 1
ATOM 1382 N N . PRO A 1 179 ? 7.552 -2.606 -20.920 1.00 77.44 179 PRO A N 1
ATOM 1383 C CA . PRO A 1 179 ? 7.073 -1.865 -22.086 1.00 77.44 179 PRO A CA 1
ATOM 1384 C C . PRO A 1 179 ? 6.313 -2.746 -23.086 1.00 77.44 179 PRO A C 1
ATOM 1386 O O . PRO A 1 179 ? 5.341 -2.289 -23.674 1.00 77.44 179 PRO A O 1
ATOM 1389 N N . ASP A 1 180 ? 6.705 -4.020 -23.218 1.00 81.81 180 ASP A N 1
ATOM 1390 C CA . ASP A 1 180 ? 6.075 -4.982 -24.139 1.00 81.81 180 ASP A CA 1
ATOM 1391 C C . ASP A 1 180 ? 4.679 -5.439 -23.684 1.00 81.81 180 ASP A C 1
ATOM 1393 O O . ASP A 1 180 ? 3.901 -5.974 -24.472 1.00 81.81 180 ASP A O 1
ATOM 1397 N N . TYR A 1 181 ? 4.345 -5.236 -22.404 1.00 82.62 181 TYR A N 1
ATOM 1398 C CA . TYR A 1 181 ? 3.078 -5.667 -21.814 1.00 82.62 181 TYR A CA 1
ATOM 1399 C C . TYR A 1 181 ? 2.432 -4.538 -20.996 1.00 82.62 181 TYR A C 1
ATOM 1401 O O . TYR A 1 181 ? 2.189 -4.702 -19.796 1.00 82.62 181 TYR A O 1
ATOM 1409 N N . PRO A 1 182 ? 2.079 -3.403 -21.627 1.00 80.25 182 PRO A N 1
ATOM 1410 C CA . PRO A 1 182 ? 1.565 -2.232 -20.914 1.00 80.25 182 PRO A CA 1
ATOM 1411 C C . PRO A 1 182 ? 0.233 -2.521 -20.210 1.00 80.25 182 PRO A C 1
ATOM 1413 O O . PRO A 1 182 ? -0.086 -1.935 -19.180 1.00 80.25 182 PRO A O 1
ATOM 1416 N N . ASN A 1 183 ? -0.524 -3.502 -20.709 1.00 87.06 183 ASN A N 1
ATOM 1417 C CA . ASN A 1 183 ? -1.790 -3.930 -20.119 1.00 87.06 183 ASN A CA 1
ATOM 1418 C C . ASN A 1 183 ? -1.630 -4.669 -18.777 1.00 87.06 183 ASN A C 1
ATOM 1420 O O . ASN A 1 183 ? -2.628 -4.891 -18.088 1.00 87.06 183 ASN A O 1
ATOM 1424 N N . MET A 1 184 ? -0.407 -5.041 -18.374 1.00 86.94 184 MET A N 1
ATOM 1425 C CA . MET A 1 184 ? -0.165 -5.682 -17.076 1.00 86.94 184 MET A CA 1
ATOM 1426 C C . MET A 1 184 ? -0.490 -4.767 -15.896 1.00 86.94 184 MET A C 1
ATOM 1428 O O . MET A 1 184 ? -0.841 -5.288 -14.840 1.00 86.94 184 MET A O 1
ATOM 1432 N N . VAL A 1 185 ? -0.462 -3.439 -16.063 1.00 90.69 185 VAL A N 1
ATOM 1433 C CA . VAL A 1 185 ? -0.834 -2.495 -14.994 1.00 90.69 185 VAL A CA 1
ATOM 1434 C C . VAL A 1 185 ? -2.243 -2.757 -14.456 1.00 90.69 185 VAL A C 1
ATOM 1436 O O . VAL A 1 185 ? -2.456 -2.737 -13.245 1.00 90.69 185 VAL A O 1
ATOM 1439 N N . TRP A 1 186 ? -3.193 -3.088 -15.334 1.00 91.94 186 TRP A N 1
ATOM 1440 C CA . TRP A 1 186 ? -4.586 -3.324 -14.956 1.00 91.94 186 TRP A CA 1
ATOM 1441 C C . TRP A 1 186 ? -4.736 -4.599 -14.125 1.00 91.94 186 TRP A C 1
ATOM 1443 O O . TRP A 1 186 ? -5.408 -4.603 -13.096 1.00 91.94 186 TRP A O 1
ATOM 1453 N N . TRP A 1 187 ? -4.067 -5.673 -14.545 1.00 91.00 187 TRP A N 1
ATOM 1454 C CA . TRP A 1 187 ? -4.156 -6.976 -13.890 1.00 91.00 187 TRP A CA 1
ATOM 1455 C C . TRP A 1 187 ? -3.297 -7.050 -12.634 1.00 91.00 187 TRP A C 1
ATOM 1457 O O . TRP A 1 187 ? -3.793 -7.365 -11.555 1.00 91.00 187 TRP A O 1
ATOM 1467 N N . VAL A 1 188 ? -2.010 -6.734 -12.755 1.00 92.00 188 VAL A N 1
ATOM 1468 C CA . VAL A 1 188 ? -1.049 -6.841 -11.656 1.00 92.00 188 VAL A CA 1
ATOM 1469 C C . VAL A 1 188 ? -1.284 -5.736 -10.637 1.00 92.00 188 VAL A C 1
ATOM 1471 O O . VAL A 1 188 ? -1.330 -6.035 -9.449 1.00 92.00 188 VAL A O 1
ATOM 1474 N N . GLY A 1 189 ? -1.513 -4.493 -11.073 1.00 94.00 189 GLY A N 1
ATOM 1475 C CA . GLY A 1 189 ? -1.894 -3.403 -10.173 1.00 94.00 189 GLY A CA 1
ATOM 1476 C C . GLY A 1 189 ? -3.212 -3.698 -9.456 1.00 94.00 189 GLY A C 1
ATOM 1477 O O . GLY A 1 189 ? -3.307 -3.508 -8.246 1.00 94.00 189 GLY A O 1
ATOM 1478 N N . GLY A 1 190 ? -4.202 -4.254 -10.164 1.00 95.38 190 GLY A N 1
ATOM 1479 C CA . GLY A 1 190 ? -5.483 -4.642 -9.575 1.00 95.38 190 GLY A CA 1
ATOM 1480 C C . GLY A 1 190 ? -5.331 -5.727 -8.507 1.00 95.38 190 GLY A C 1
ATOM 1481 O O . GLY A 1 190 ? -5.790 -5.557 -7.377 1.00 95.38 190 GLY A O 1
ATOM 1482 N N . ILE A 1 191 ? -4.632 -6.822 -8.829 1.00 95.94 191 ILE A N 1
ATOM 1483 C CA . ILE A 1 191 ? -4.350 -7.913 -7.882 1.00 95.94 191 ILE A CA 1
ATOM 1484 C C . ILE A 1 191 ? -3.535 -7.398 -6.690 1.00 95.94 191 ILE A C 1
ATOM 1486 O O . ILE A 1 191 ? -3.863 -7.716 -5.547 1.00 95.94 191 ILE A O 1
ATOM 1490 N N . PHE A 1 192 ? -2.518 -6.570 -6.936 1.00 96.75 192 PHE A N 1
ATOM 1491 C CA . PHE A 1 192 ? -1.695 -5.951 -5.899 1.00 96.75 192 PHE A CA 1
ATOM 1492 C C . PHE A 1 192 ? -2.556 -5.166 -4.902 1.00 96.75 192 PHE A C 1
ATOM 1494 O O . PHE A 1 192 ? -2.503 -5.413 -3.694 1.00 96.75 192 PHE A O 1
ATOM 1501 N N . SER A 1 193 ? -3.408 -4.266 -5.402 1.00 97.50 193 SER A N 1
ATOM 1502 C CA . SER A 1 193 ? -4.275 -3.446 -4.557 1.00 97.50 193 SER A CA 1
ATOM 1503 C C . SER A 1 193 ? -5.309 -4.279 -3.801 1.00 97.50 193 SER A C 1
ATOM 1505 O O . SER A 1 193 ? -5.570 -4.016 -2.624 1.00 97.50 193 SER A O 1
ATOM 1507 N N . LEU A 1 194 ? -5.869 -5.310 -4.439 1.00 97.50 194 LEU A N 1
ATOM 1508 C CA . LEU A 1 194 ? -6.831 -6.216 -3.813 1.00 97.50 194 LEU A CA 1
ATOM 1509 C C . LEU A 1 194 ? -6.203 -7.062 -2.704 1.00 97.50 194 LEU A C 1
ATOM 1511 O O . LEU A 1 194 ? -6.814 -7.204 -1.648 1.00 97.50 194 LEU A O 1
ATOM 1515 N N . LEU A 1 195 ? -4.995 -7.594 -2.900 1.00 97.69 195 LEU A N 1
ATOM 1516 C CA . LEU A 1 195 ? -4.294 -8.379 -1.880 1.00 97.69 195 LEU A CA 1
ATOM 1517 C C . LEU A 1 195 ? -4.002 -7.536 -0.635 1.00 97.69 195 LEU A C 1
ATOM 1519 O O . LEU A 1 195 ? -4.308 -7.958 0.483 1.00 97.69 195 LEU A O 1
ATOM 1523 N N . ILE A 1 196 ? -3.487 -6.318 -0.823 1.00 97.31 196 ILE A N 1
ATOM 1524 C CA . ILE A 1 196 ? -3.231 -5.384 0.281 1.00 97.31 196 ILE A 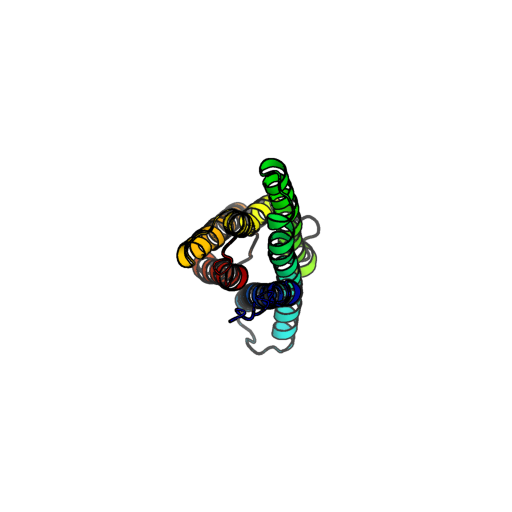CA 1
ATOM 1525 C C . ILE A 1 196 ? -4.532 -5.033 1.007 1.00 97.31 196 ILE A C 1
ATOM 1527 O O . ILE A 1 196 ? -4.595 -5.105 2.236 1.00 97.31 196 ILE A O 1
ATOM 1531 N N . ALA A 1 197 ? -5.592 -4.704 0.264 1.00 97.06 197 ALA A N 1
ATOM 1532 C CA . ALA A 1 197 ? -6.885 -4.376 0.849 1.00 97.06 197 ALA A CA 1
ATOM 1533 C C . ALA A 1 197 ? -7.491 -5.559 1.616 1.00 97.06 197 ALA A C 1
ATOM 1535 O O . ALA A 1 197 ? -7.985 -5.378 2.731 1.00 97.06 197 ALA A O 1
ATOM 1536 N N . PHE A 1 198 ? -7.425 -6.773 1.065 1.00 96.88 198 PHE A N 1
ATOM 1537 C CA . PHE A 1 198 ? -7.990 -7.977 1.674 1.00 96.88 198 PHE A CA 1
ATOM 1538 C C . PHE A 1 198 ? -7.320 -8.262 3.000 1.00 96.88 198 PHE A C 1
ATOM 1540 O O . PHE A 1 198 ? -7.935 -8.159 4.062 1.00 96.88 198 PHE A O 1
ATOM 1547 N N . PHE A 1 199 ? -6.029 -8.546 2.956 1.00 96.81 199 PHE A N 1
ATOM 1548 C CA . PHE A 1 199 ? -5.306 -8.970 4.138 1.00 96.81 199 PHE A CA 1
ATOM 1549 C C . PHE A 1 199 ? -5.122 -7.839 5.153 1.00 96.81 199 PHE A C 1
ATOM 1551 O O . PHE A 1 199 ? -5.151 -8.090 6.358 1.00 96.81 199 PHE A O 1
ATOM 1558 N N . GLY A 1 200 ? 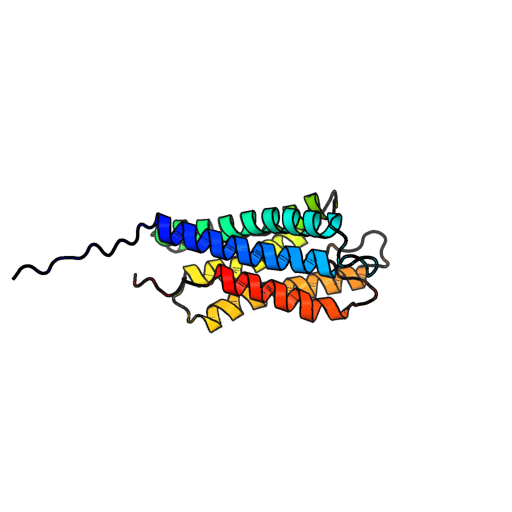-5.020 -6.591 4.692 1.00 93.50 200 GLY A N 1
ATOM 1559 C CA . GLY A 1 200 ? -4.905 -5.430 5.563 1.00 93.50 200 GLY A CA 1
ATOM 1560 C C . GLY A 1 200 ? -6.212 -5.040 6.263 1.00 93.50 200 GLY A C 1
ATOM 1561 O O . GLY A 1 200 ? -6.154 -4.453 7.342 1.00 93.50 200 GLY A O 1
ATOM 1562 N N . THR A 1 201 ? -7.391 -5.378 5.714 1.00 93.38 201 THR A N 1
ATOM 1563 C CA . THR A 1 201 ? -8.701 -5.000 6.297 1.00 93.38 201 THR A CA 1
ATOM 1564 C C . THR A 1 201 ? -9.501 -6.159 6.903 1.00 93.38 201 THR A C 1
ATOM 1566 O O . THR A 1 201 ? -10.509 -5.931 7.597 1.00 93.38 201 THR A O 1
ATOM 1569 N N . VAL A 1 202 ? -9.065 -7.408 6.711 1.00 90.25 202 VAL A N 1
ATOM 1570 C CA . VAL A 1 202 ? -9.649 -8.575 7.384 1.00 90.25 202 VAL A CA 1
ATOM 1571 C C . VAL A 1 202 ? -9.605 -8.370 8.906 1.00 90.25 202 VAL A C 1
ATOM 1573 O O . VAL A 1 202 ? -8.596 -8.004 9.505 1.00 90.25 202 VAL A O 1
ATOM 1576 N N . GLY A 1 203 ? -10.753 -8.569 9.558 1.00 80.56 203 GLY A N 1
ATOM 1577 C CA . GLY A 1 203 ? -10.881 -8.463 11.015 1.00 80.56 203 GLY A CA 1
ATOM 1578 C C . GLY A 1 203 ? -11.132 -7.058 11.579 1.00 80.56 203 GLY A C 1
ATOM 1579 O O . GLY A 1 203 ? -11.353 -6.946 12.786 1.00 80.56 203 GLY A O 1
ATOM 1580 N N . TRP A 1 204 ? -11.182 -5.995 10.763 1.00 78.00 204 TRP A N 1
ATOM 1581 C CA . TRP A 1 204 ? -11.484 -4.638 11.259 1.00 78.00 204 TRP A CA 1
ATOM 1582 C C . TRP A 1 204 ? -12.912 -4.482 11.808 1.00 78.00 204 TRP A C 1
ATOM 1584 O O . TRP A 1 204 ? -13.121 -3.727 12.750 1.00 78.00 204 TRP A O 1
ATOM 1594 N N . GLY A 1 205 ? -13.880 -5.254 11.302 1.00 65.12 205 GLY A N 1
ATOM 1595 C CA . GLY A 1 205 ? -15.302 -5.121 11.655 1.00 65.12 205 GLY A CA 1
ATOM 1596 C C . GLY A 1 205 ? -15.785 -5.842 12.918 1.00 65.12 205 GLY A C 1
ATOM 1597 O O . GLY A 1 205 ? -16.963 -5.739 13.229 1.00 65.12 205 GLY A O 1
ATOM 1598 N N . ARG A 1 206 ? -14.932 -6.589 13.635 1.00 64.38 206 ARG A N 1
ATOM 1599 C CA . ARG A 1 206 ? -15.366 -7.400 14.797 1.00 64.38 206 ARG A CA 1
ATOM 1600 C C . ARG A 1 206 ? -15.367 -6.661 16.142 1.00 64.38 206 ARG A C 1
ATOM 1602 O O . ARG A 1 206 ? -15.681 -7.276 17.152 1.00 64.38 206 ARG A O 1
ATOM 1609 N N . ARG A 1 207 ? -15.026 -5.368 16.192 1.00 56.56 207 ARG A N 1
ATOM 1610 C CA . ARG A 1 207 ? -15.052 -4.598 17.447 1.00 56.56 207 ARG A CA 1
ATOM 1611 C C . ARG A 1 207 ? -16.351 -3.805 17.584 1.00 56.56 207 ARG A C 1
ATOM 1613 O O . ARG A 1 207 ? -16.527 -2.757 16.962 1.00 56.56 207 ARG A O 1
ATOM 1620 N N . SER A 1 208 ? -17.239 -4.298 18.442 1.00 36.41 208 SER A N 1
ATOM 1621 C CA . SER A 1 208 ? -18.207 -3.481 19.169 1.00 36.41 208 SER A CA 1
ATOM 1622 C C . SER A 1 208 ? -17.442 -2.639 20.198 1.00 36.41 208 SER A C 1
ATOM 1624 O O . SER A 1 208 ? -17.235 -3.083 21.322 1.00 36.41 208 SER A O 1
ATOM 1626 N N . PHE A 1 209 ? -16.927 -1.479 19.777 1.00 47.31 209 PHE A N 1
ATOM 1627 C CA . PHE A 1 209 ? -16.898 -0.332 20.691 1.00 47.31 209 PHE A CA 1
ATOM 1628 C C . PHE A 1 209 ? -18.336 0.059 20.997 1.00 47.31 209 PHE A C 1
ATOM 1630 O O . PHE A 1 209 ? -19.116 0.055 20.003 1.00 47.31 209 PHE A O 1
#

Radius of gyration: 18.6 Å; chains: 1; bounding box: 46×37×65 Å

pLDDT: mean 87.8, std 11.87, range [36.41, 97.94]